Protein AF-A0A9W6HLF9-F1 (afdb_monomer)

Secondary structure (DSSP, 8-state):
------PPPP-------------EETTEEEE--SSS-SEEEEE-TTSSEEEE-SSEEEEE-TTS----EEGGGEEEEEE---EES-S-HHHHHHHHHHHHHHH------PPPP-EEEEEEETTS-EEEEEE--S-TT-EEHHHHHHHHHHHHHHHH-TGGGGGGGSHHHHHHHHHHHS---

Organism: NCBI:txid36806

Radius of gyration: 21.23 Å; Cα contacts (8 Å, |Δi|>4): 284; chains: 1; bounding box: 43×80×52 Å

Sequence (181 aa):
MSSAGTRPAPDVLKWIVPIEAVRRVGVLTALADEGDGAAVALGDVAAHHVRLRSDGLVPAFGAAPSGFVPWRQVRELDADIPATWVPAPAVMDVVGPLLEGVFGGSGSIAETPTFPVRIVADDGARLEWRATPHYLSGYRRRDAAVAARLLAHLVARADARILLSRPHEMLGRLAQILPKT

Mean predicted aligned error: 12.22 Å

Nearest PDB structures (foldseek):
  1reu-assembly1_A  TM=2.290E-01  e=8.869E+00  Homo sapiens
  6fc1-assembly2_C  TM=2.201E-01  e=9.389E+00  Saccharomyces cerevisiae S288C

pLDDT: mean 76.99, std 21.08, range [33.56, 97.38]

Solvent-accessible surface area (backbone atoms only — not comparable to full-atom values): 10617 Å² total; per-residue (Å²): 138,88,81,82,82,82,75,81,78,81,80,88,80,75,77,82,72,74,75,70,75,74,46,65,56,71,55,36,31,34,37,69,68,81,85,81,53,30,12,31,26,43,26,21,86,94,52,28,17,36,35,39,36,54,67,25,41,32,60,46,54,93,90,59,87,76,55,73,48,45,51,93,41,45,64,43,61,51,61,62,59,56,60,28,88,56,95,56,33,78,57,48,63,66,49,47,63,64,53,40,73,75,75,56,95,70,93,67,87,71,74,82,68,63,33,52,35,40,37,30,30,71,89,66,51,76,46,77,44,63,19,22,63,86,39,92,59,28,30,47,49,67,40,38,51,50,52,52,51,49,46,46,45,44,58,77,29,73,74,56,25,60,46,22,64,41,22,58,61,47,51,50,54,54,54,67,73,48,78,90,124

Structure (mmCIF, N/CA/C/O backbone):
data_AF-A0A9W6HLF9-F1
#
_entry.id   AF-A0A9W6HLF9-F1
#
loop_
_atom_site.group_PDB
_atom_site.id
_atom_site.type_symbol
_atom_site.label_atom_id
_atom_site.label_alt_id
_atom_site.label_comp_id
_atom_site.label_asym_id
_atom_site.label_entity_id
_atom_site.label_seq_id
_atom_site.pdbx_PDB_ins_code
_atom_site.Cartn_x
_atom_site.Cartn_y
_atom_site.Cartn_z
_atom_site.occupancy
_atom_site.B_iso_or_equiv
_atom_site.auth_seq_id
_atom_site.auth_comp_id
_atom_site.auth_asym_id
_atom_site.auth_atom_id
_atom_site.pdbx_PDB_model_num
ATOM 1 N N . MET A 1 1 ? 25.748 64.917 -15.464 1.00 43.91 1 MET A N 1
ATOM 2 C CA . MET A 1 1 ? 25.657 63.832 -16.465 1.00 43.91 1 MET A CA 1
ATOM 3 C C . MET A 1 1 ? 25.518 62.528 -15.699 1.00 43.91 1 MET A C 1
ATOM 5 O O . MET A 1 1 ? 26.429 62.167 -14.970 1.00 43.91 1 MET A O 1
ATOM 9 N N . SER A 1 2 ? 24.324 61.937 -15.749 1.00 40.34 2 SER A N 1
ATOM 10 C CA . SER A 1 2 ? 23.930 60.746 -14.989 1.00 40.34 2 SER A CA 1
ATOM 11 C C . SER A 1 2 ? 24.396 59.492 -15.730 1.00 40.34 2 SER A C 1
ATOM 13 O O . SER A 1 2 ? 24.080 59.346 -16.907 1.00 40.34 2 SER A O 1
ATOM 15 N N . SER A 1 3 ? 25.135 58.607 -15.063 1.00 43.94 3 SER A N 1
ATOM 16 C CA . SER A 1 3 ? 25.451 57.263 -15.559 1.00 43.94 3 SER A CA 1
ATOM 17 C C . SER A 1 3 ? 24.576 56.269 -14.801 1.00 43.94 3 SER A C 1
ATOM 19 O O . SER A 1 3 ? 24.675 56.143 -13.581 1.00 43.94 3 SER A O 1
ATOM 21 N N . ALA A 1 4 ? 23.648 55.651 -15.527 1.00 41.19 4 ALA A N 1
ATOM 22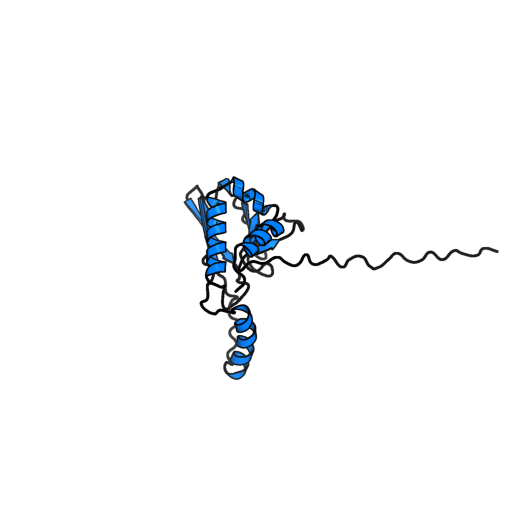 C CA . ALA A 1 4 ? 22.676 54.702 -15.013 1.00 41.19 4 ALA A CA 1
ATOM 23 C C . ALA A 1 4 ? 23.356 53.371 -14.658 1.00 41.19 4 ALA A C 1
ATOM 25 O O . ALA A 1 4 ? 24.029 52.763 -15.486 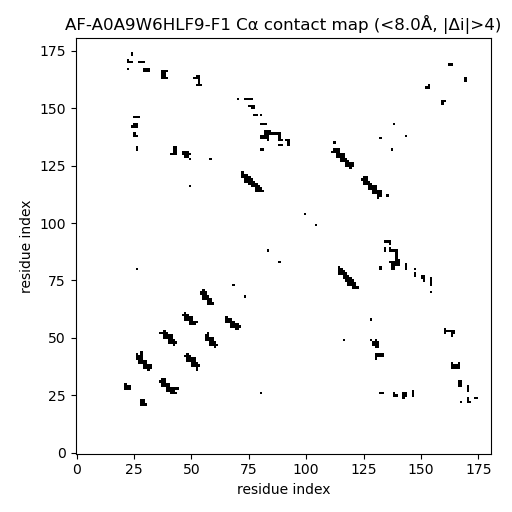1.00 41.19 4 ALA A O 1
ATOM 26 N N . GLY A 1 5 ? 23.149 52.913 -13.423 1.00 38.12 5 GLY A N 1
ATOM 27 C CA . GLY A 1 5 ? 23.530 51.576 -12.988 1.00 38.12 5 GLY A CA 1
ATOM 28 C C . GLY A 1 5 ? 22.601 50.525 -13.592 1.00 38.12 5 GLY A C 1
ATOM 29 O O . GLY A 1 5 ? 21.411 50.484 -13.280 1.00 38.12 5 GLY A O 1
ATOM 30 N N . THR A 1 6 ? 23.151 49.656 -14.433 1.00 43.94 6 THR A N 1
ATOM 31 C CA . THR A 1 6 ? 22.480 48.442 -14.903 1.00 43.94 6 THR A CA 1
ATOM 32 C C . THR A 1 6 ? 22.436 47.433 -13.754 1.00 43.94 6 THR A C 1
ATOM 34 O O . THR A 1 6 ? 23.469 46.901 -13.352 1.00 43.94 6 THR A O 1
ATOM 37 N N . ARG A 1 7 ? 21.245 47.166 -13.202 1.00 46.09 7 ARG A N 1
ATOM 38 C CA . ARG A 1 7 ? 21.030 46.000 -12.329 1.00 46.09 7 ARG A CA 1
ATOM 39 C C . ARG A 1 7 ? 21.128 44.730 -13.184 1.00 46.09 7 ARG A C 1
ATOM 41 O O . ARG A 1 7 ? 20.441 44.675 -14.205 1.00 46.09 7 ARG A O 1
ATOM 48 N N . PRO A 1 8 ? 21.907 43.709 -12.797 1.00 43.38 8 PRO A N 1
ATOM 49 C CA . PRO A 1 8 ? 21.777 42.400 -13.419 1.00 43.38 8 PRO A CA 1
ATOM 50 C C . PRO A 1 8 ? 20.405 41.796 -13.081 1.00 43.38 8 PRO A C 1
ATOM 52 O O . PRO A 1 8 ? 19.880 41.974 -11.979 1.00 43.38 8 PRO A O 1
ATOM 55 N N . ALA A 1 9 ? 19.811 41.140 -14.077 1.00 45.38 9 ALA A N 1
ATOM 56 C CA . ALA A 1 9 ? 18.519 40.470 -14.004 1.00 45.38 9 ALA A CA 1
ATOM 57 C C . ALA A 1 9 ? 18.511 39.361 -12.928 1.00 45.38 9 ALA A C 1
ATOM 59 O O . ALA A 1 9 ? 19.551 38.746 -12.692 1.00 45.38 9 ALA A O 1
ATOM 60 N N . PRO A 1 10 ? 17.365 39.089 -12.276 1.00 42.97 10 PRO A N 1
ATOM 61 C CA . PRO A 1 10 ? 17.263 38.015 -11.295 1.00 42.97 10 PRO A CA 1
ATOM 62 C C . PRO A 1 10 ? 17.459 36.640 -11.949 1.00 42.97 10 PRO A C 1
ATOM 64 O O . PRO A 1 10 ? 16.870 36.350 -12.989 1.00 42.97 10 PRO A O 1
ATOM 67 N N . ASP A 1 11 ? 18.281 35.814 -11.298 1.00 44.34 11 ASP A N 1
ATOM 68 C CA . ASP A 1 11 ? 18.567 34.410 -11.606 1.00 44.34 11 ASP A CA 1
ATOM 69 C C . ASP A 1 11 ? 17.316 33.617 -12.020 1.00 44.34 11 ASP A C 1
ATOM 71 O O . ASP A 1 11 ? 16.442 33.315 -11.204 1.00 44.34 11 ASP A O 1
ATOM 75 N N . VAL A 1 12 ? 17.280 33.195 -13.286 1.00 43.72 12 VAL A N 1
ATOM 76 C CA . VAL A 1 12 ? 16.282 32.270 -13.860 1.00 43.72 12 VAL A CA 1
ATOM 77 C C . VAL A 1 12 ? 16.734 30.805 -13.676 1.00 43.72 12 VAL A C 1
ATOM 79 O O . VAL A 1 12 ? 16.448 29.933 -14.486 1.00 43.72 12 VAL A O 1
ATOM 82 N N . LEU A 1 13 ? 17.467 30.506 -12.597 1.00 39.12 13 LEU A N 1
ATOM 83 C CA . LEU A 1 13 ? 17.971 29.160 -12.263 1.00 39.12 13 LEU A CA 1
ATOM 84 C C . LEU A 1 13 ? 17.420 28.637 -10.924 1.00 39.12 13 LEU A C 1
ATOM 86 O O . LEU A 1 13 ? 18.086 27.954 -10.153 1.00 39.12 13 LEU A O 1
ATOM 90 N N . LYS A 1 14 ? 16.146 28.933 -10.670 1.00 40.69 14 LYS A N 1
ATOM 91 C CA . LYS A 1 14 ? 15.248 28.209 -9.759 1.00 40.69 14 LYS A CA 1
ATOM 92 C C . LYS A 1 14 ? 14.202 27.606 -10.706 1.00 40.69 14 LYS A C 1
ATOM 94 O O . LYS A 1 14 ? 13.521 28.366 -11.376 1.00 40.69 14 LYS A O 1
ATOM 99 N N . TRP A 1 15 ? 14.046 26.309 -10.932 1.00 38.41 15 TRP A N 1
ATOM 100 C CA . TRP A 1 15 ? 14.028 25.188 -10.012 1.00 38.41 15 TRP A CA 1
ATOM 101 C C . TRP A 1 15 ? 14.341 23.919 -10.813 1.00 38.41 15 TRP A C 1
ATOM 103 O O . TRP A 1 15 ? 13.501 23.444 -11.571 1.00 38.41 15 TRP A O 1
ATOM 113 N N . ILE A 1 16 ? 15.519 23.332 -10.630 1.00 38.22 16 ILE A N 1
ATOM 114 C CA . ILE A 1 16 ? 15.599 21.876 -10.724 1.00 38.22 16 ILE A CA 1
ATOM 115 C C . ILE A 1 16 ? 15.303 21.435 -9.303 1.00 38.22 16 ILE A C 1
ATOM 117 O O . ILE A 1 16 ? 16.187 21.458 -8.448 1.00 38.22 16 ILE A O 1
ATOM 121 N N . VAL A 1 17 ? 14.029 21.151 -9.019 1.00 36.88 17 VAL A N 1
ATOM 122 C CA . VAL A 1 17 ? 13.699 20.348 -7.842 1.00 36.88 17 VAL A CA 1
ATOM 123 C C . VAL A 1 17 ? 14.531 19.080 -8.018 1.00 36.88 17 VAL A C 1
ATOM 125 O O . VAL A 1 17 ? 14.382 18.426 -9.056 1.00 36.88 17 VAL A O 1
ATOM 128 N N . PRO A 1 18 ? 15.484 18.765 -7.122 1.00 33.56 18 PRO A N 1
ATOM 129 C CA . PRO A 1 18 ? 16.132 17.474 -7.198 1.00 33.56 18 PRO A CA 1
ATOM 130 C C . PRO A 1 18 ? 14.996 16.467 -7.090 1.00 33.56 18 PRO A C 1
ATOM 132 O O . PRO A 1 18 ? 14.277 16.466 -6.095 1.00 33.56 18 PRO A O 1
ATOM 135 N N . ILE A 1 19 ? 14.788 15.678 -8.144 1.00 41.50 19 ILE A N 1
ATOM 136 C CA . ILE A 1 19 ? 13.960 14.483 -8.069 1.00 41.50 19 ILE A CA 1
ATOM 137 C C . ILE A 1 19 ? 14.601 13.690 -6.933 1.00 41.50 19 ILE A C 1
ATOM 139 O O . ILE A 1 19 ? 15.663 13.094 -7.133 1.00 41.50 19 ILE A O 1
ATOM 143 N N . GLU A 1 20 ? 14.047 13.773 -5.718 1.00 44.44 20 GLU A N 1
ATOM 144 C CA . GLU A 1 20 ? 14.394 12.846 -4.652 1.00 44.44 20 GLU A CA 1
ATOM 145 C C . GLU A 1 20 ? 14.256 11.480 -5.301 1.00 44.44 20 GLU A C 1
ATOM 147 O O . GLU A 1 20 ? 13.185 11.137 -5.801 1.00 44.44 20 GLU A O 1
ATOM 152 N N . ALA A 1 21 ? 15.381 10.778 -5.450 1.00 50.06 21 ALA A N 1
ATOM 153 C CA . ALA A 1 21 ? 15.429 9.550 -6.217 1.00 50.06 21 ALA A CA 1
ATOM 154 C C . ALA A 1 21 ? 14.339 8.627 -5.677 1.00 50.06 21 ALA A C 1
ATOM 156 O O . ALA A 1 21 ? 14.461 8.142 -4.550 1.00 50.06 21 ALA A O 1
ATOM 157 N N . VAL A 1 22 ? 13.271 8.454 -6.464 1.00 63.91 22 VAL A N 1
ATOM 158 C CA . VAL A 1 22 ? 12.049 7.762 -6.061 1.00 63.91 22 VAL A CA 1
ATOM 159 C C . VAL A 1 22 ? 12.449 6.420 -5.472 1.00 63.91 22 VAL A C 1
ATOM 161 O O . VAL A 1 22 ? 12.896 5.511 -6.180 1.00 63.91 22 VAL A O 1
ATOM 164 N N . ARG A 1 23 ? 12.375 6.304 -4.143 1.00 82.81 23 ARG A N 1
ATOM 165 C CA . ARG A 1 23 ? 12.869 5.108 -3.470 1.00 82.81 23 ARG A CA 1
ATOM 166 C C . ARG A 1 23 ? 11.808 4.031 -3.586 1.00 82.81 23 ARG A C 1
ATOM 168 O O . ARG A 1 23 ? 10.756 4.114 -2.958 1.00 82.81 23 ARG A O 1
ATOM 175 N N . ARG A 1 24 ? 12.111 3.010 -4.382 1.00 88.38 24 ARG A N 1
ATOM 176 C CA . ARG A 1 24 ? 11.216 1.888 -4.672 1.00 88.38 24 ARG A CA 1
ATOM 177 C C . ARG A 1 24 ? 11.779 0.575 -4.135 1.00 88.38 24 ARG A C 1
ATOM 179 O O . ARG A 1 24 ? 12.971 0.302 -4.264 1.00 88.38 24 ARG A O 1
ATOM 186 N N . VAL A 1 25 ? 10.903 -0.256 -3.575 1.00 89.56 25 VAL A N 1
ATOM 187 C CA . VAL A 1 25 ? 11.180 -1.642 -3.174 1.00 89.56 25 VAL A CA 1
ATOM 188 C C . VAL A 1 25 ? 10.033 -2.520 -3.669 1.00 89.56 25 VAL A C 1
ATOM 190 O O . VAL A 1 25 ? 8.952 -2.538 -3.085 1.00 89.56 25 VAL A O 1
ATOM 193 N N . GLY A 1 26 ? 10.251 -3.237 -4.773 1.00 88.81 26 GLY A N 1
ATOM 194 C CA . GLY A 1 26 ? 9.208 -4.041 -5.413 1.00 88.81 26 GLY A CA 1
ATOM 195 C C . GLY A 1 26 ? 8.000 -3.201 -5.842 1.00 88.81 26 GLY A C 1
ATOM 196 O O . GLY A 1 26 ? 8.116 -2.299 -6.675 1.00 88.81 26 GLY A O 1
ATOM 197 N N . VAL A 1 27 ? 6.840 -3.518 -5.266 1.00 92.88 27 VAL A N 1
ATOM 198 C CA . VAL A 1 27 ? 5.557 -2.826 -5.485 1.00 92.88 27 VAL A CA 1
ATOM 199 C C . VAL A 1 27 ? 5.414 -1.541 -4.661 1.00 92.88 27 VAL A C 1
ATOM 201 O O . VAL A 1 27 ? 4.485 -0.773 -4.884 1.00 92.88 27 VAL A O 1
ATOM 204 N N . LEU A 1 28 ? 6.326 -1.301 -3.714 1.00 95.12 28 LEU A N 1
ATOM 205 C CA . LEU A 1 28 ? 6.266 -0.169 -2.797 1.00 95.12 28 LEU A CA 1
ATOM 206 C C . LEU A 1 28 ? 7.097 0.998 -3.319 1.00 95.12 28 LEU A C 1
ATOM 208 O O . LEU A 1 28 ? 8.269 0.817 -3.658 1.00 95.12 28 LEU A O 1
ATOM 212 N N . THR A 1 29 ? 6.525 2.196 -3.299 1.00 94.62 29 THR A N 1
ATOM 213 C CA . THR A 1 29 ? 7.210 3.436 -3.679 1.00 94.62 29 THR A CA 1
ATOM 214 C C . THR A 1 29 ? 7.067 4.471 -2.564 1.00 94.62 29 THR A C 1
ATOM 216 O O . THR A 1 29 ? 5.973 4.675 -2.044 1.00 94.62 29 THR A O 1
ATOM 219 N N . ALA A 1 30 ? 8.161 5.120 -2.163 1.00 94.44 30 ALA A N 1
ATOM 220 C CA . ALA A 1 30 ? 8.105 6.237 -1.224 1.00 94.44 30 ALA A CA 1
ATOM 221 C C . ALA A 1 30 ? 7.514 7.472 -1.913 1.00 94.44 30 ALA A C 1
ATOM 223 O O . ALA A 1 30 ? 7.941 7.826 -3.009 1.00 94.44 30 ALA A O 1
ATOM 224 N N . LEU A 1 31 ? 6.560 8.125 -1.251 1.00 91.31 31 LEU A N 1
ATOM 225 C CA . LEU A 1 31 ? 5.986 9.400 -1.665 1.00 91.31 31 LEU A CA 1
ATOM 226 C C . LEU A 1 31 ? 6.368 10.474 -0.647 1.00 91.31 31 LEU A C 1
ATOM 228 O O . LEU A 1 31 ? 6.061 10.341 0.542 1.00 91.31 31 LEU A O 1
ATOM 232 N N . ALA A 1 32 ? 7.049 11.518 -1.117 1.00 82.31 32 ALA A N 1
ATOM 233 C CA . ALA A 1 32 ? 7.368 12.690 -0.314 1.00 82.31 32 ALA A CA 1
ATOM 234 C C . ALA A 1 32 ? 6.105 13.504 0.018 1.00 82.31 32 ALA A C 1
ATOM 236 O O . ALA A 1 32 ? 5.033 13.303 -0.560 1.00 82.31 32 ALA A O 1
ATOM 237 N N . ASP A 1 33 ? 6.240 14.418 0.977 1.00 73.31 33 ASP A N 1
ATOM 238 C CA . ASP A 1 33 ? 5.176 15.328 1.398 1.00 73.31 33 ASP A CA 1
ATOM 239 C C . ASP A 1 33 ? 4.982 16.466 0.379 1.00 73.31 33 ASP A C 1
ATOM 241 O O . ASP A 1 33 ? 5.340 17.617 0.612 1.00 73.31 33 ASP A O 1
ATOM 245 N N . GLU A 1 34 ? 4.458 16.123 -0.798 1.00 64.69 34 GLU A N 1
ATOM 246 C CA . GLU A 1 34 ? 4.130 17.065 -1.874 1.00 64.69 34 GLU A CA 1
ATOM 247 C C . GLU A 1 34 ? 2.618 17.365 -1.891 1.00 64.69 34 GLU A C 1
ATOM 249 O O . GLU A 1 34 ? 1.935 17.180 -2.894 1.00 64.69 34 GLU A O 1
ATOM 254 N N . GLY A 1 35 ? 2.069 17.787 -0.744 1.00 67.38 35 GLY A N 1
ATOM 255 C CA . GLY A 1 35 ? 0.703 18.329 -0.622 1.00 67.38 35 GLY A CA 1
ATOM 256 C C . GLY A 1 35 ? -0.344 17.389 -0.013 1.00 67.38 35 GLY A C 1
ATOM 257 O O . GLY A 1 35 ? -1.232 17.862 0.691 1.00 67.38 35 GLY A O 1
ATOM 258 N N . ASP A 1 36 ? -0.197 16.072 -0.188 1.00 71.81 36 ASP A N 1
ATOM 259 C CA . ASP A 1 36 ? -1.125 15.049 0.341 1.00 71.81 36 ASP A CA 1
ATOM 260 C C . ASP A 1 36 ? -0.563 14.249 1.533 1.00 71.81 36 ASP A C 1
ATOM 262 O O . ASP A 1 36 ? -1.123 13.214 1.930 1.00 71.81 36 ASP A O 1
ATOM 266 N N . GLY A 1 37 ? 0.549 14.709 2.111 1.00 83.50 37 GLY A N 1
ATOM 267 C CA . GLY A 1 37 ? 1.255 14.024 3.186 1.00 83.50 37 GLY A CA 1
ATOM 268 C C . GLY A 1 37 ? 2.187 12.919 2.687 1.00 83.50 37 GLY A C 1
ATOM 269 O O . GLY A 1 37 ? 1.926 12.243 1.682 1.00 83.50 37 GLY A O 1
ATOM 270 N N . ALA A 1 38 ? 3.261 12.697 3.448 1.00 92.00 38 ALA A N 1
ATOM 271 C CA . ALA A 1 38 ? 4.174 11.579 3.247 1.00 92.00 38 ALA A CA 1
ATOM 272 C C . ALA A 1 38 ? 3.431 10.233 3.312 1.00 92.00 38 ALA A C 1
ATOM 274 O O . ALA A 1 38 ? 2.592 10.001 4.189 1.00 92.00 38 ALA A O 1
ATOM 275 N N . ALA A 1 39 ? 3.743 9.339 2.374 1.00 93.94 39 ALA A N 1
ATOM 276 C CA . ALA A 1 39 ? 3.086 8.042 2.271 1.00 93.94 39 ALA A CA 1
ATOM 277 C C . ALA A 1 39 ? 3.983 6.995 1.607 1.00 93.94 39 ALA A C 1
ATOM 279 O O . ALA A 1 39 ? 5.005 7.296 0.990 1.00 93.94 39 ALA A O 1
ATOM 280 N N . VAL A 1 40 ? 3.556 5.740 1.688 1.00 95.69 40 VAL A N 1
ATOM 281 C CA . VAL A 1 40 ? 4.088 4.659 0.855 1.00 95.69 40 VAL A CA 1
ATOM 282 C C . VAL A 1 40 ? 3.003 4.259 -0.127 1.00 95.69 40 VAL A C 1
ATOM 284 O O . VAL A 1 40 ? 1.919 3.864 0.286 1.00 95.69 40 VAL A O 1
ATOM 287 N N . ALA A 1 41 ? 3.275 4.364 -1.419 1.00 94.81 41 ALA A N 1
ATOM 288 C CA . ALA A 1 41 ? 2.385 3.863 -2.451 1.00 94.81 41 ALA A CA 1
ATOM 289 C C . ALA A 1 41 ? 2.546 2.351 -2.613 1.00 94.81 41 ALA A C 1
ATOM 291 O O . ALA A 1 41 ? 3.666 1.850 -2.718 1.00 94.81 41 ALA A O 1
ATOM 292 N N . LEU A 1 42 ? 1.420 1.647 -2.672 1.00 95.19 42 LEU A N 1
ATOM 293 C CA . LEU A 1 42 ? 1.299 0.274 -3.139 1.00 95.19 42 LEU A CA 1
ATOM 294 C C . LEU A 1 42 ? 0.751 0.302 -4.572 1.00 95.19 42 LEU A C 1
ATOM 296 O O . LEU A 1 42 ? -0.425 0.612 -4.774 1.00 95.19 42 LEU A O 1
ATOM 300 N N . GLY A 1 43 ? 1.605 -0.020 -5.544 1.00 92.06 43 GLY A N 1
ATOM 301 C CA . GLY A 1 43 ? 1.307 0.084 -6.975 1.00 92.06 43 GLY A CA 1
ATOM 302 C C . GLY A 1 43 ? 2.017 1.258 -7.648 1.00 92.06 43 GLY A C 1
ATOM 303 O O . GLY A 1 43 ? 2.857 1.925 -7.040 1.00 92.06 43 GLY A O 1
ATOM 304 N N . ASP A 1 44 ? 1.685 1.483 -8.917 1.00 89.31 44 ASP A N 1
ATOM 305 C CA . ASP A 1 44 ? 2.291 2.513 -9.752 1.00 89.31 44 ASP A CA 1
ATOM 306 C C . ASP A 1 44 ? 1.753 3.910 -9.434 1.00 89.31 44 ASP A C 1
ATOM 308 O O . ASP A 1 44 ? 0.569 4.209 -9.595 1.00 89.31 44 ASP A O 1
ATOM 312 N N . VAL A 1 45 ? 2.665 4.782 -9.009 1.00 88.88 45 VAL A N 1
ATOM 313 C CA . VAL A 1 45 ? 2.394 6.177 -8.644 1.00 88.88 45 VAL A CA 1
ATOM 314 C C . VAL A 1 45 ? 1.964 7.030 -9.836 1.00 88.88 45 VAL A C 1
ATOM 316 O O . VAL A 1 45 ? 1.306 8.046 -9.637 1.00 88.88 45 VAL A O 1
ATOM 319 N N . ALA A 1 46 ? 2.309 6.616 -11.060 1.00 84.75 46 ALA A N 1
ATOM 320 C CA . ALA A 1 46 ? 1.868 7.268 -12.293 1.00 84.75 46 ALA A CA 1
ATOM 321 C C . ALA A 1 46 ? 0.462 6.820 -12.742 1.00 84.75 46 ALA A C 1
ATOM 323 O O . ALA A 1 46 ? -0.093 7.392 -13.679 1.00 84.75 46 ALA A O 1
ATOM 324 N N . ALA A 1 47 ? -0.109 5.805 -12.087 1.00 87.56 47 ALA A N 1
ATOM 325 C CA . ALA A 1 47 ? -1.410 5.228 -12.396 1.00 87.56 47 ALA A CA 1
ATOM 326 C C . ALA A 1 47 ? -2.194 4.965 -11.093 1.00 87.56 47 ALA A C 1
ATOM 328 O O . ALA A 1 47 ? -2.163 5.765 -10.155 1.00 87.56 47 ALA A O 1
ATOM 329 N N . HIS A 1 48 ? -2.928 3.852 -11.028 1.00 89.44 48 HIS A N 1
ATOM 330 C CA . HIS A 1 48 ? -3.696 3.487 -9.844 1.00 89.44 48 HIS A CA 1
ATOM 331 C C . HIS A 1 48 ? -2.797 2.939 -8.734 1.00 89.44 48 HIS A C 1
ATOM 333 O O . HIS A 1 48 ? -2.121 1.927 -8.923 1.00 89.44 48 HIS A O 1
ATOM 339 N N . HIS A 1 49 ? -2.851 3.541 -7.548 1.00 92.56 49 HIS A N 1
ATOM 340 C CA . HIS A 1 49 ? -2.138 3.045 -6.374 1.00 92.56 49 HIS A CA 1
ATOM 341 C C . HIS A 1 49 ? -2.914 3.308 -5.084 1.00 92.56 49 HIS A C 1
ATOM 343 O O . HIS A 1 49 ? -3.846 4.109 -5.036 1.00 92.56 49 HIS A O 1
ATOM 349 N N . VAL A 1 50 ? -2.506 2.631 -4.013 1.00 93.94 50 VAL A N 1
ATOM 350 C CA . VAL A 1 50 ? -3.018 2.879 -2.662 1.00 93.94 50 VAL A CA 1
ATOM 351 C C . VAL A 1 50 ? -1.934 3.560 -1.840 1.00 93.94 50 VAL A C 1
ATOM 353 O O . VAL A 1 50 ? -0.836 3.028 -1.696 1.00 93.94 50 VAL A O 1
ATOM 356 N N . ARG A 1 51 ? -2.230 4.735 -1.286 1.00 94.25 51 ARG A N 1
ATOM 357 C CA . ARG A 1 51 ? -1.349 5.457 -0.367 1.00 94.25 51 ARG A CA 1
ATOM 358 C C . ARG A 1 51 ? -1.552 4.926 1.049 1.00 94.25 51 ARG A C 1
ATOM 360 O O . ARG A 1 51 ? -2.633 5.047 1.624 1.00 94.25 51 ARG A O 1
ATOM 367 N N . LEU A 1 52 ? -0.488 4.373 1.616 1.00 96.06 52 LEU A N 1
ATOM 368 C CA . LEU A 1 52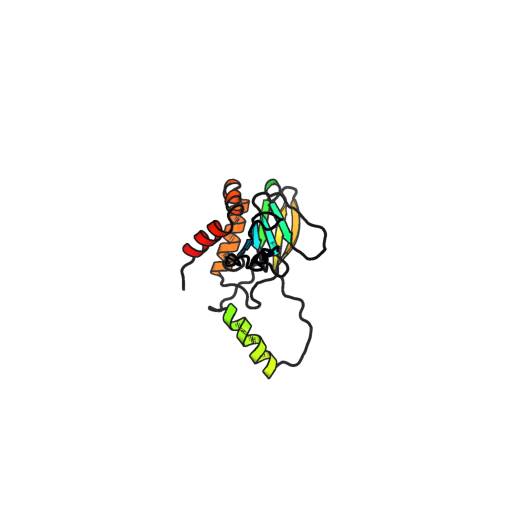 ? -0.383 3.994 3.019 1.00 96.06 52 LEU A CA 1
ATOM 369 C C . LEU A 1 52 ? 0.173 5.200 3.786 1.00 96.06 52 LEU A C 1
ATOM 371 O O . LEU A 1 52 ? 1.378 5.467 3.741 1.00 96.06 52 LEU A O 1
ATOM 375 N N . ARG A 1 53 ? -0.701 5.949 4.458 1.00 95.12 53 ARG A N 1
ATOM 376 C CA . ARG A 1 53 ? -0.335 7.080 5.324 1.00 95.12 53 ARG A CA 1
ATOM 377 C C . ARG A 1 53 ? -0.297 6.637 6.780 1.00 95.12 53 ARG A C 1
ATOM 379 O O . ARG A 1 53 ? -0.806 5.576 7.120 1.00 95.12 53 ARG A O 1
ATOM 386 N N . SER A 1 54 ? 0.276 7.436 7.672 1.00 95.62 54 SER A N 1
ATOM 387 C CA . SER A 1 54 ? 0.293 7.115 9.108 1.00 95.62 54 SER A CA 1
ATOM 388 C C . SER A 1 54 ? -1.104 7.102 9.748 1.00 95.62 54 SER A C 1
ATOM 390 O O . SER A 1 54 ? -1.318 6.393 10.731 1.00 95.62 54 SER A O 1
ATOM 392 N N . ASP A 1 55 ? -2.059 7.846 9.188 1.00 95.00 55 ASP A N 1
ATOM 393 C CA . ASP A 1 55 ? -3.435 7.989 9.677 1.00 95.00 55 ASP A CA 1
ATOM 394 C C . ASP A 1 55 ? -4.442 7.038 9.009 1.00 95.00 55 ASP A C 1
ATOM 396 O O . ASP A 1 55 ? -5.463 6.697 9.615 1.00 95.00 55 ASP A O 1
ATOM 400 N N . GLY A 1 56 ? -4.148 6.534 7.811 1.00 95.38 56 GLY A N 1
ATOM 401 C CA . GLY A 1 56 ? -5.004 5.562 7.140 1.00 95.38 56 GLY A CA 1
ATOM 402 C C . GLY A 1 56 ? -4.587 5.223 5.716 1.00 95.38 56 GLY A C 1
ATOM 403 O O . GLY A 1 56 ? -3.446 5.418 5.296 1.00 95.38 56 GLY A O 1
ATOM 404 N N . LEU A 1 57 ? -5.556 4.692 4.983 1.00 95.12 57 LEU A N 1
ATOM 405 C CA . LEU A 1 57 ? -5.436 4.243 3.606 1.00 95.12 57 LEU A CA 1
ATOM 406 C C . LEU A 1 57 ? -6.210 5.190 2.691 1.00 95.12 57 LEU A C 1
ATOM 408 O O . LEU A 1 57 ? -7.370 5.501 2.971 1.00 95.12 57 LEU A O 1
ATOM 412 N N . VAL A 1 58 ? -5.588 5.611 1.591 1.00 92.62 58 VAL A N 1
ATOM 413 C CA . VAL A 1 58 ? -6.221 6.461 0.572 1.00 92.62 58 VAL A CA 1
ATOM 414 C C . VAL A 1 58 ? -6.006 5.829 -0.807 1.00 92.62 58 VAL A C 1
ATOM 416 O O . VAL A 1 58 ? -4.858 5.571 -1.172 1.00 92.62 58 VAL A O 1
ATOM 419 N N . PRO A 1 59 ? -7.057 5.583 -1.600 1.00 91.75 59 PRO A N 1
ATOM 420 C CA . PRO A 1 59 ? -6.914 5.248 -2.998 1.00 91.75 59 PRO A CA 1
ATOM 421 C C . PRO A 1 59 ? -6.539 6.498 -3.797 1.00 91.75 59 PRO A C 1
ATOM 423 O O . PRO A 1 59 ? -7.164 7.548 -3.659 1.00 91.75 59 PRO A O 1
ATOM 426 N N . ALA A 1 60 ? -5.549 6.376 -4.670 1.00 86.88 60 ALA A N 1
ATOM 427 C CA . ALA A 1 60 ? -5.203 7.398 -5.643 1.00 86.88 60 ALA A CA 1
ATOM 428 C C . ALA A 1 60 ? -5.618 6.898 -7.034 1.00 86.88 60 ALA A C 1
ATOM 430 O O . ALA A 1 60 ? -4.836 6.267 -7.747 1.00 86.88 60 ALA A O 1
ATOM 431 N N . PHE A 1 61 ? -6.888 7.143 -7.380 1.00 74.69 61 PHE A N 1
ATOM 432 C CA . PHE A 1 61 ? -7.488 6.817 -8.677 1.00 74.69 61 PHE A CA 1
ATOM 433 C C . PHE A 1 61 ? -8.025 8.095 -9.316 1.00 74.69 61 PHE A C 1
ATOM 435 O O . PHE A 1 61 ? -8.693 8.883 -8.647 1.00 74.69 61 PHE A O 1
ATOM 442 N N . GLY A 1 62 ? -7.734 8.321 -10.598 1.00 56.59 62 GLY A N 1
ATOM 443 C CA . GLY A 1 62 ? -8.198 9.509 -11.311 1.00 56.59 62 GLY A CA 1
ATOM 444 C C . GLY A 1 62 ? -9.724 9.666 -11.227 1.00 56.59 62 GLY A C 1
ATOM 445 O O . GLY A 1 62 ? -10.464 8.850 -11.763 1.00 56.59 62 GLY A O 1
ATOM 446 N N . ALA A 1 63 ? -10.165 10.738 -10.565 1.00 47.84 63 ALA A N 1
ATOM 447 C CA . ALA A 1 63 ? -11.509 11.334 -10.580 1.00 47.84 63 ALA A CA 1
ATOM 448 C C . ALA A 1 63 ? -12.707 10.621 -9.895 1.00 47.84 63 ALA A C 1
ATOM 450 O O . ALA A 1 63 ? -13.791 11.203 -9.889 1.00 47.84 63 ALA A O 1
ATOM 451 N N . ALA A 1 64 ? -12.571 9.451 -9.259 1.00 42.41 64 ALA A N 1
ATOM 452 C CA . ALA A 1 64 ? -13.659 8.851 -8.457 1.00 42.41 64 ALA A CA 1
ATOM 453 C C . ALA A 1 64 ? -13.548 9.241 -6.963 1.00 42.41 64 ALA A C 1
ATOM 455 O O . ALA A 1 64 ? -12.428 9.406 -6.478 1.00 42.41 64 ALA A O 1
ATOM 456 N N . PRO A 1 65 ? -14.665 9.411 -6.217 1.00 48.66 65 PRO A N 1
ATOM 457 C CA . PRO A 1 65 ? -14.648 10.042 -4.900 1.0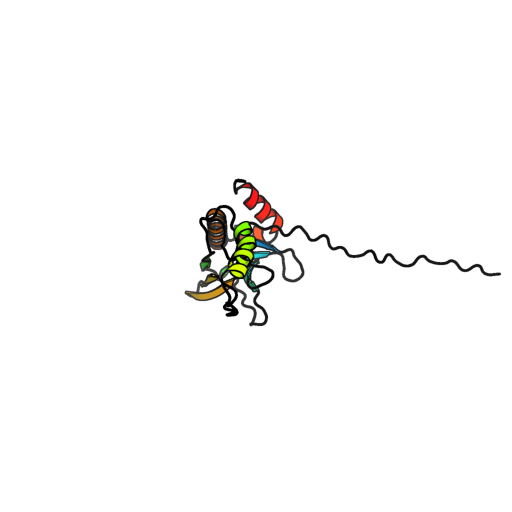0 48.66 65 PRO A CA 1
ATOM 458 C C . PRO A 1 65 ? -13.713 9.308 -3.936 1.00 48.66 65 PRO A C 1
ATOM 460 O O . PRO A 1 65 ? -13.839 8.111 -3.682 1.00 48.66 65 PRO A O 1
ATOM 463 N N . SER A 1 66 ? -12.767 10.093 -3.430 1.00 62.94 66 SER A N 1
ATOM 464 C CA . SER A 1 66 ? -11.725 9.778 -2.462 1.00 62.94 66 SER A CA 1
ATOM 465 C C . SER A 1 66 ? -12.254 8.947 -1.293 1.00 62.94 66 SER A C 1
ATOM 467 O O . SER A 1 66 ? -12.924 9.465 -0.396 1.00 62.94 66 SER A O 1
ATOM 469 N N . GLY A 1 67 ? -11.929 7.656 -1.290 1.00 79.25 67 GLY A N 1
ATOM 470 C CA . GLY A 1 67 ? -12.054 6.822 -0.102 1.00 79.25 67 GLY A CA 1
ATOM 471 C C . GLY A 1 67 ? -10.980 7.211 0.911 1.00 79.25 67 GLY A C 1
ATOM 472 O O . GLY A 1 67 ? -9.833 7.442 0.558 1.00 79.25 67 GLY A O 1
ATOM 473 N N . PHE A 1 68 ? -11.318 7.286 2.187 1.00 90.56 68 PHE A N 1
ATOM 474 C CA . PHE A 1 68 ? -10.312 7.273 3.241 1.00 90.56 68 PHE A CA 1
ATOM 475 C C . PHE A 1 68 ? -10.745 6.237 4.253 1.00 90.56 68 PHE A C 1
ATOM 477 O O . PHE A 1 68 ? -11.867 6.295 4.753 1.00 90.56 68 PHE A O 1
ATOM 484 N N . VAL A 1 69 ? -9.857 5.291 4.541 1.00 93.50 69 VAL A N 1
ATOM 485 C CA . VAL A 1 69 ? -10.087 4.298 5.585 1.00 93.50 69 VAL A CA 1
ATOM 486 C C . VAL A 1 69 ? -9.063 4.544 6.690 1.00 93.50 69 VAL A C 1
ATOM 488 O O . VAL A 1 69 ? -7.892 4.195 6.520 1.00 93.50 69 VAL A O 1
ATOM 491 N N . PRO A 1 70 ? -9.463 5.163 7.815 1.00 95.56 70 PRO A N 1
ATOM 492 C CA . PRO A 1 70 ? -8.611 5.294 8.986 1.00 95.56 70 PRO A CA 1
ATOM 493 C C . PRO A 1 70 ? -8.092 3.926 9.421 1.00 95.56 70 PRO A C 1
ATOM 495 O O . PRO A 1 70 ? -8.867 2.977 9.516 1.00 95.56 70 PRO A O 1
ATOM 498 N N . TRP A 1 71 ? -6.821 3.826 9.808 1.00 97.31 71 TRP A N 1
ATOM 499 C CA . TRP A 1 71 ? -6.268 2.541 10.259 1.00 97.31 71 TRP A CA 1
ATOM 500 C C . TRP A 1 71 ? -7.019 1.915 11.437 1.00 97.31 71 TRP A C 1
ATOM 502 O O . TRP A 1 71 ? -7.025 0.701 11.589 1.00 97.31 71 TRP A O 1
ATOM 512 N N . ARG A 1 72 ? -7.646 2.745 12.278 1.00 96.06 72 ARG A N 1
ATOM 513 C CA . ARG A 1 72 ? -8.479 2.308 13.411 1.00 96.06 72 ARG A CA 1
ATOM 514 C C . ARG A 1 72 ? -9.776 1.601 13.008 1.00 96.06 72 ARG A C 1
ATOM 516 O O . ARG A 1 72 ? -10.511 1.224 13.901 1.00 96.06 72 ARG A O 1
ATOM 523 N N . GLN A 1 73 ? -10.103 1.591 11.719 1.00 96.38 73 GLN A N 1
ATOM 524 C CA . GLN A 1 73 ? -11.240 0.875 11.152 1.00 96.38 73 GLN A CA 1
ATOM 525 C C . GLN A 1 73 ? -10.774 -0.320 10.323 1.00 96.38 73 GLN A C 1
ATOM 527 O O . GLN A 1 73 ? -11.621 -1.054 9.842 1.00 96.38 73 GLN A O 1
ATOM 532 N N . VAL A 1 74 ? -9.467 -0.494 10.088 1.00 97.19 74 VAL A N 1
ATOM 533 C CA . VAL A 1 74 ? -8.928 -1.564 9.241 1.00 97.19 74 VAL A CA 1
ATOM 534 C C . VAL A 1 74 ? -8.676 -2.792 10.103 1.00 97.19 74 VAL A C 1
ATOM 536 O O . VAL A 1 74 ? -7.722 -2.821 10.883 1.00 97.19 74 VAL A O 1
ATOM 539 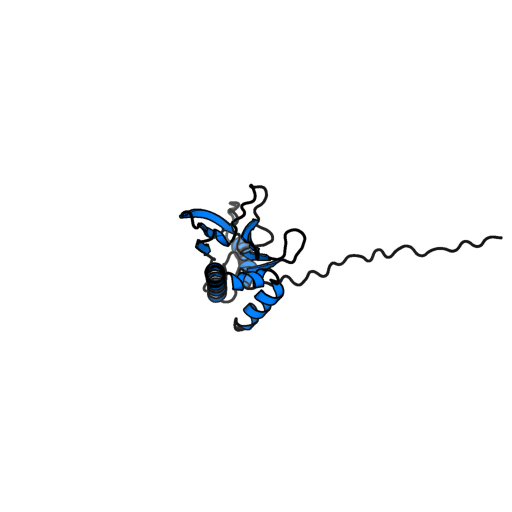N N . ARG A 1 75 ? -9.489 -3.825 9.896 1.00 97.00 75 ARG A N 1
ATOM 540 C CA . ARG A 1 75 ? -9.329 -5.130 10.534 1.00 97.00 75 ARG A CA 1
ATOM 541 C C . ARG A 1 75 ? -8.359 -6.019 9.771 1.00 97.00 75 ARG A C 1
ATOM 543 O O . ARG A 1 75 ? -7.508 -6.671 10.366 1.00 97.00 75 ARG A O 1
ATOM 550 N N . GLU A 1 76 ? -8.496 -6.048 8.447 1.00 97.12 76 GLU A N 1
ATOM 551 C CA . GLU A 1 76 ? -7.660 -6.838 7.541 1.00 97.12 76 GLU A CA 1
ATOM 552 C C . GLU A 1 76 ? -7.306 -5.998 6.308 1.00 97.12 76 GLU A C 1
ATOM 554 O O . GLU A 1 76 ? -8.124 -5.217 5.816 1.00 97.12 76 GLU A O 1
ATOM 559 N N . LEU A 1 77 ? -6.082 -6.167 5.808 1.00 97.38 77 LEU A N 1
ATOM 560 C CA . LEU A 1 77 ? -5.591 -5.551 4.579 1.00 97.38 77 LEU A CA 1
ATOM 561 C C . LEU A 1 77 ? -4.771 -6.586 3.817 1.00 97.38 77 LEU A C 1
ATOM 563 O O . LEU A 1 77 ? -3.770 -7.083 4.335 1.00 97.38 77 LEU A O 1
ATOM 567 N N . ASP A 1 78 ? -5.187 -6.869 2.591 1.00 96.69 78 ASP A N 1
ATOM 568 C CA . ASP A 1 78 ? -4.551 -7.847 1.717 1.00 96.69 78 ASP A CA 1
ATOM 569 C C . ASP A 1 78 ? -4.384 -7.290 0.300 1.00 96.69 78 ASP A C 1
ATOM 571 O O . ASP A 1 78 ? -5.139 -6.418 -0.135 1.00 96.69 78 ASP A O 1
ATOM 575 N N . ALA A 1 79 ? -3.376 -7.772 -0.419 1.00 95.31 79 ALA A N 1
ATOM 576 C CA . ALA A 1 79 ? -3.126 -7.371 -1.795 1.00 95.31 79 ALA A CA 1
ATOM 577 C C . ALA A 1 79 ? -2.604 -8.555 -2.609 1.00 95.31 79 ALA A C 1
ATOM 579 O O . ALA A 1 79 ? -1.543 -9.104 -2.298 1.00 95.31 79 ALA A O 1
ATOM 580 N N . ASP A 1 80 ? -3.294 -8.879 -3.706 1.00 93.75 80 ASP A N 1
ATOM 581 C CA . ASP A 1 80 ? -2.901 -9.959 -4.621 1.00 93.75 80 ASP A CA 1
ATOM 582 C C . ASP A 1 80 ? -1.766 -9.483 -5.541 1.00 93.75 80 ASP A C 1
ATOM 584 O O . ASP A 1 80 ? -1.920 -9.344 -6.755 1.00 93.75 80 ASP A O 1
ATOM 588 N N . ILE A 1 81 ? -0.612 -9.163 -4.956 1.00 92.56 81 ILE A N 1
ATOM 589 C CA . ILE A 1 81 ? 0.522 -8.592 -5.682 1.00 92.56 81 ILE A CA 1
ATOM 590 C C . ILE A 1 81 ? 1.019 -9.620 -6.712 1.00 92.56 81 ILE A C 1
ATOM 592 O O . ILE A 1 81 ? 1.448 -10.712 -6.318 1.00 92.56 81 ILE A O 1
ATOM 596 N N . PRO A 1 82 ? 1.024 -9.289 -8.018 1.00 89.00 82 PRO A N 1
ATOM 597 C CA . PRO A 1 82 ? 1.412 -10.234 -9.054 1.00 89.00 82 PRO A CA 1
ATOM 598 C C . PRO A 1 82 ? 2.878 -10.613 -8.868 1.00 89.00 82 PRO A C 1
ATOM 600 O O . PRO A 1 82 ? 3.768 -9.762 -8.909 1.00 89.00 82 PRO A O 1
ATOM 603 N N . ALA A 1 83 ? 3.136 -11.897 -8.640 1.00 87.00 83 ALA A N 1
ATOM 604 C CA . ALA A 1 83 ? 4.471 -12.418 -8.399 1.00 87.00 83 ALA A CA 1
ATOM 605 C C . ALA A 1 83 ? 4.931 -13.298 -9.563 1.00 87.00 83 ALA A C 1
ATOM 607 O O . ALA A 1 83 ? 4.194 -14.159 -10.037 1.00 87.00 83 ALA A O 1
ATOM 608 N N . THR A 1 84 ? 6.188 -13.142 -9.967 1.00 80.19 84 THR A N 1
ATOM 609 C CA . THR A 1 84 ? 6.808 -13.918 -11.040 1.00 80.19 84 THR A CA 1
ATOM 610 C C . THR A 1 84 ? 7.978 -14.756 -10.550 1.00 80.19 84 THR A C 1
ATOM 612 O O . THR A 1 84 ? 8.629 -14.461 -9.541 1.00 80.19 84 THR A O 1
ATOM 615 N N . TRP A 1 85 ? 8.223 -15.838 -11.283 1.00 63.41 85 TRP A N 1
ATOM 616 C CA . TRP A 1 85 ? 9.380 -16.711 -11.118 1.00 63.41 85 TRP A CA 1
ATOM 617 C C . TRP A 1 85 ? 10.597 -16.211 -11.909 1.00 63.41 85 TRP A C 1
ATOM 619 O O . TRP A 1 85 ? 11.698 -16.716 -11.701 1.00 63.41 85 TRP A O 1
ATOM 629 N N . VAL A 1 86 ? 10.420 -15.230 -12.803 1.00 60.75 86 VAL A N 1
ATOM 630 C CA . VAL A 1 86 ? 11.502 -14.718 -13.650 1.00 60.75 86 VAL A CA 1
ATOM 631 C C . VAL A 1 86 ? 12.473 -13.864 -12.813 1.00 60.75 86 VAL A C 1
ATOM 633 O O . VAL A 1 86 ? 12.035 -12.925 -12.143 1.00 60.75 86 VAL A O 1
ATOM 636 N N . PRO A 1 87 ? 13.795 -14.132 -12.843 1.00 55.69 87 PRO A N 1
ATOM 637 C CA . PRO A 1 87 ? 14.773 -13.425 -12.008 1.00 55.69 87 PRO A CA 1
ATOM 638 C C . PRO A 1 87 ? 14.893 -11.919 -12.299 1.00 55.69 87 PRO A C 1
ATOM 640 O O . PRO A 1 87 ? 15.237 -11.145 -11.402 1.00 55.69 87 PRO A O 1
ATOM 643 N N . ALA A 1 88 ? 14.595 -11.486 -13.528 1.00 58.69 88 ALA A N 1
ATOM 644 C CA . ALA A 1 88 ? 14.689 -10.095 -13.976 1.00 58.69 88 ALA A CA 1
ATOM 645 C C . ALA A 1 88 ? 13.386 -9.624 -14.663 1.00 58.69 88 ALA A C 1
ATOM 647 O O . ALA A 1 88 ? 13.345 -9.517 -15.888 1.00 58.69 88 ALA A O 1
ATOM 648 N N . PRO A 1 89 ? 12.321 -9.326 -13.895 1.00 57.47 89 PRO A N 1
ATOM 649 C CA . PRO A 1 89 ? 11.019 -8.942 -14.454 1.00 57.47 89 PRO A CA 1
ATOM 650 C C . PRO A 1 89 ? 11.106 -7.667 -15.306 1.00 57.47 89 PRO A C 1
ATOM 652 O O . PRO A 1 89 ? 10.670 -7.639 -16.451 1.00 57.47 89 PRO A O 1
ATOM 655 N N . ALA A 1 90 ? 11.824 -6.656 -14.807 1.00 57.97 90 ALA A N 1
ATOM 656 C CA . ALA A 1 90 ? 12.026 -5.384 -15.503 1.00 57.97 90 ALA A CA 1
ATOM 657 C C . ALA A 1 90 ? 12.725 -5.514 -16.873 1.00 57.97 90 ALA A C 1
ATOM 659 O O . ALA A 1 90 ? 12.568 -4.645 -17.720 1.00 57.97 90 ALA A O 1
ATOM 660 N N . VAL A 1 91 ? 13.497 -6.584 -17.104 1.00 54.81 91 VAL A N 1
ATOM 661 C CA . VAL A 1 91 ? 14.166 -6.830 -18.394 1.00 54.81 91 VAL A CA 1
ATOM 662 C C . VAL A 1 91 ? 13.207 -7.485 -19.391 1.00 54.81 91 VAL A C 1
ATOM 664 O O . VAL A 1 91 ? 13.274 -7.193 -20.582 1.00 54.81 91 VAL A O 1
ATOM 667 N N . MET A 1 92 ? 12.271 -8.315 -18.920 1.00 52.25 92 MET A N 1
ATOM 668 C CA . MET A 1 92 ? 11.248 -8.926 -19.779 1.00 52.25 92 MET A CA 1
ATOM 669 C C . MET A 1 92 ? 10.288 -7.889 -20.358 1.00 52.25 92 MET A C 1
ATOM 671 O O . MET A 1 92 ? 9.909 -8.004 -21.519 1.00 52.25 92 MET A O 1
ATOM 675 N N . ASP A 1 93 ? 9.958 -6.850 -19.592 1.00 53.47 93 ASP A N 1
ATOM 676 C CA . ASP A 1 93 ? 9.060 -5.781 -20.044 1.00 53.47 93 ASP A CA 1
ATOM 677 C C . ASP A 1 93 ? 9.681 -4.908 -21.156 1.00 53.47 93 ASP A C 1
ATOM 679 O O . ASP A 1 93 ? 8.958 -4.272 -21.917 1.00 53.47 93 ASP A O 1
ATOM 683 N N . VAL A 1 94 ? 11.013 -4.916 -21.308 1.00 52.69 94 VAL A N 1
ATOM 684 C CA . VAL A 1 94 ? 11.721 -4.243 -22.417 1.00 52.69 94 VAL A CA 1
ATOM 685 C C . VAL A 1 94 ? 11.786 -5.127 -23.669 1.00 52.69 94 VAL A C 1
ATOM 687 O O . VAL A 1 94 ? 11.769 -4.622 -24.789 1.00 52.69 94 VAL A O 1
ATOM 690 N N . VAL A 1 95 ? 11.847 -6.452 -23.501 1.00 47.12 95 VAL A N 1
ATOM 691 C CA . VAL A 1 95 ? 11.982 -7.409 -24.616 1.00 47.12 95 VAL A CA 1
ATOM 692 C C . VAL A 1 95 ? 10.623 -7.840 -25.182 1.00 47.12 95 VAL A C 1
ATOM 694 O O . VAL A 1 95 ? 10.525 -8.130 -26.373 1.00 47.12 95 VAL A O 1
ATOM 697 N N . GLY A 1 96 ? 9.566 -7.838 -24.365 1.00 48.06 96 GLY A N 1
ATOM 698 C CA . GLY A 1 96 ? 8.204 -8.205 -24.767 1.00 48.06 96 GLY A CA 1
ATOM 699 C C . GLY A 1 96 ? 7.699 -7.450 -26.005 1.00 48.06 96 GLY A C 1
ATOM 700 O O . GLY A 1 96 ? 7.380 -8.105 -26.996 1.00 48.06 96 GLY A O 1
ATOM 701 N N . PRO A 1 97 ? 7.732 -6.104 -26.029 1.00 49.09 97 PRO A N 1
ATOM 702 C CA . PRO A 1 97 ? 7.257 -5.319 -27.174 1.00 49.09 97 PRO A CA 1
ATOM 703 C C . PRO A 1 97 ? 8.052 -5.554 -28.471 1.00 49.09 97 PRO A C 1
ATOM 705 O O . PRO A 1 97 ? 7.516 -5.403 -29.567 1.00 49.09 97 PRO A O 1
ATOM 708 N N . LEU A 1 98 ? 9.326 -5.949 -28.366 1.00 45.44 98 LEU A N 1
ATOM 709 C CA . LEU A 1 98 ? 10.191 -6.254 -29.513 1.00 45.44 98 LEU A CA 1
ATOM 710 C C . LEU A 1 98 ? 9.883 -7.622 -30.138 1.00 45.44 98 LEU A C 1
ATOM 712 O O . LEU A 1 98 ? 10.025 -7.779 -31.346 1.00 45.44 98 LEU A O 1
ATOM 716 N N . LEU A 1 99 ? 9.442 -8.601 -29.343 1.00 44.72 99 LEU A N 1
ATOM 717 C CA . LEU A 1 99 ? 9.006 -9.908 -29.849 1.00 44.72 99 LEU A CA 1
ATOM 718 C C . LEU A 1 99 ? 7.547 -9.882 -30.325 1.00 44.72 99 LEU A C 1
ATOM 720 O O . LEU A 1 99 ? 7.224 -10.488 -31.346 1.00 44.72 99 LEU A O 1
ATOM 724 N N . GLU A 1 100 ? 6.681 -9.134 -29.639 1.00 44.88 100 GLU A N 1
ATOM 725 C CA . GLU A 1 100 ? 5.277 -8.948 -30.021 1.00 44.88 100 GLU A CA 1
ATOM 726 C C . GLU A 1 100 ? 5.149 -8.138 -31.323 1.00 44.88 100 GLU A C 1
ATOM 728 O O . GLU A 1 100 ? 4.353 -8.486 -32.192 1.00 44.88 100 GLU A O 1
ATOM 733 N N . GLY A 1 101 ? 6.025 -7.148 -31.541 1.00 43.59 101 GLY A N 1
ATOM 734 C CA . GLY A 1 101 ? 6.107 -6.400 -32.801 1.00 43.59 101 GLY A CA 1
ATOM 735 C C . GLY A 1 101 ? 6.583 -7.216 -34.012 1.00 43.59 101 GLY A C 1
ATOM 736 O O . GLY A 1 101 ? 6.341 -6.810 -35.146 1.00 43.59 101 GLY A O 1
ATOM 737 N N . VAL A 1 102 ? 7.225 -8.371 -33.799 1.00 49.03 102 VAL A N 1
ATOM 738 C CA . VAL A 1 102 ? 7.688 -9.261 -34.882 1.00 49.03 102 VAL A CA 1
ATOM 739 C C . VAL A 1 102 ? 6.666 -10.363 -35.203 1.00 49.03 102 VAL A C 1
ATOM 741 O O . VAL A 1 102 ? 6.650 -10.849 -36.332 1.00 49.03 102 VAL A O 1
ATOM 744 N N . PHE A 1 103 ? 5.776 -10.733 -34.269 1.00 46.69 103 PHE A N 1
ATOM 745 C CA . PHE A 1 103 ? 4.860 -11.877 -34.443 1.00 46.69 103 PHE A CA 1
ATOM 746 C C . PHE A 1 103 ? 3.362 -11.620 -34.176 1.00 46.69 103 PHE A C 1
ATOM 748 O O . PHE A 1 103 ? 2.551 -12.476 -34.521 1.00 46.69 103 PHE A O 1
ATOM 755 N N . GLY A 1 104 ? 2.954 -10.491 -33.591 1.00 39.00 104 GLY A N 1
ATOM 756 C CA . GLY A 1 104 ? 1.619 -10.333 -32.996 1.00 39.00 104 GLY A CA 1
ATOM 757 C C . GLY A 1 104 ? 0.869 -9.082 -33.439 1.00 39.00 104 GLY A C 1
ATOM 758 O O . GLY A 1 104 ? 0.581 -8.201 -32.636 1.00 39.00 104 GLY A O 1
ATOM 759 N N . GLY A 1 105 ? 0.502 -9.000 -34.715 1.00 43.97 105 GLY A N 1
ATOM 760 C CA . GLY A 1 105 ? -0.480 -8.019 -35.168 1.00 43.97 105 GLY A CA 1
ATOM 761 C C . GLY A 1 105 ? -1.896 -8.387 -34.711 1.00 43.97 105 GLY A C 1
ATOM 762 O O . GLY A 1 105 ? -2.603 -9.066 -35.445 1.00 43.97 105 GLY A O 1
ATOM 763 N N . SER A 1 106 ? -2.340 -7.914 -33.542 1.00 42.94 106 SER A N 1
ATOM 764 C CA . SER A 1 106 ? -3.771 -7.716 -33.246 1.00 42.94 106 SER A CA 1
ATOM 765 C C . SER A 1 106 ? -3.965 -6.735 -32.084 1.00 42.94 106 SER A C 1
ATOM 767 O O . SER A 1 106 ? -3.944 -7.112 -30.915 1.00 42.94 106 SER A O 1
ATOM 769 N N . GLY A 1 107 ? -4.147 -5.454 -32.412 1.00 41.41 107 GLY A N 1
ATOM 770 C CA . GLY A 1 107 ? -4.398 -4.385 -31.446 1.00 41.41 107 GLY A CA 1
ATOM 771 C C . GLY A 1 107 ? -5.800 -4.462 -30.841 1.00 41.41 107 GLY A C 1
ATOM 772 O O . GLY A 1 107 ? -6.735 -3.844 -31.341 1.00 41.41 107 GLY A O 1
ATOM 773 N N . SER A 1 108 ? -5.931 -5.195 -29.741 1.00 41.78 108 SER A N 1
ATOM 774 C CA . SER A 1 108 ? -6.881 -4.867 -28.679 1.00 41.78 108 SER A CA 1
ATOM 775 C C . SER A 1 108 ? -6.142 -3.930 -27.724 1.00 41.78 108 SER A C 1
ATOM 777 O O . SER A 1 108 ? -5.026 -4.239 -27.313 1.00 41.78 108 SER A O 1
ATOM 779 N N . ILE A 1 109 ? -6.719 -2.768 -27.399 1.00 42.50 109 ILE A N 1
ATOM 780 C CA . ILE A 1 109 ? -6.220 -1.947 -26.289 1.00 42.50 109 ILE A CA 1
ATOM 781 C C . ILE A 1 109 ? -6.499 -2.770 -25.031 1.00 42.50 109 ILE A C 1
ATOM 783 O O . ILE A 1 109 ? -7.612 -2.746 -24.508 1.00 42.50 109 ILE A O 1
ATOM 787 N N . ALA A 1 110 ? -5.530 -3.584 -24.619 1.00 52.06 110 ALA A N 1
ATOM 788 C CA . ALA A 1 110 ? -5.627 -4.345 -23.391 1.00 52.06 110 ALA A CA 1
ATOM 789 C C . ALA A 1 110 ? -5.806 -3.347 -22.243 1.00 52.06 110 ALA A C 1
ATOM 791 O O . ALA A 1 110 ? -5.027 -2.402 -22.103 1.00 52.06 110 ALA A O 1
ATOM 792 N N . GLU A 1 111 ? -6.868 -3.526 -21.460 1.00 57.66 111 GLU A N 1
ATOM 793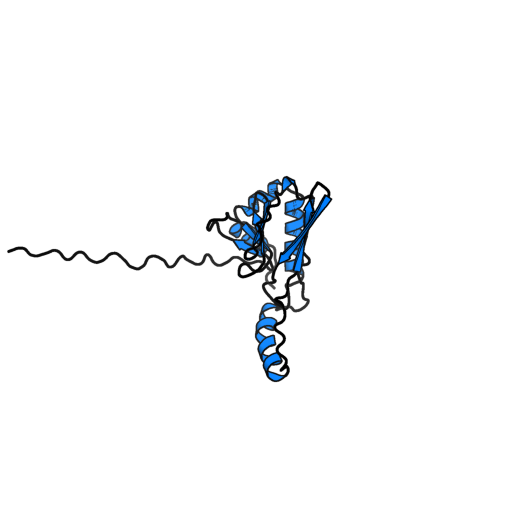 C CA . GLU A 1 111 ? -7.074 -2.785 -20.221 1.00 57.66 111 GLU 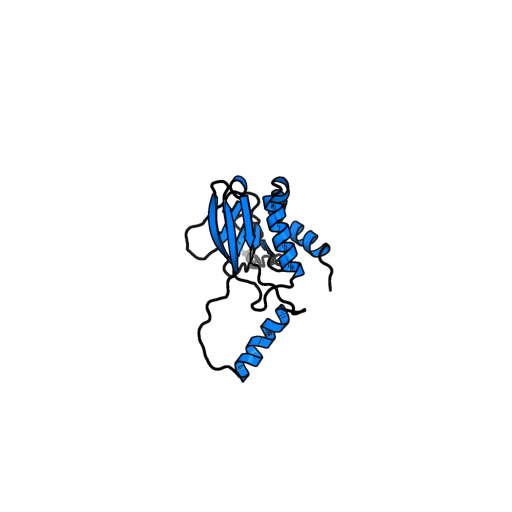A CA 1
ATOM 794 C C . GLU A 1 111 ? -5.798 -2.885 -19.373 1.00 57.66 111 GLU A C 1
ATOM 796 O O . GLU A 1 111 ? -5.254 -3.982 -19.210 1.00 57.66 111 GLU A O 1
ATOM 801 N N . THR A 1 112 ? -5.285 -1.751 -18.879 1.00 67.81 112 THR A N 1
ATOM 802 C CA . THR A 1 112 ? -4.066 -1.735 -18.063 1.00 67.81 112 THR A CA 1
ATOM 803 C C . THR A 1 112 ? -4.239 -2.728 -16.912 1.00 67.81 112 THR A C 1
ATOM 805 O O . THR A 1 112 ? -5.178 -2.575 -16.124 1.00 67.81 112 THR A O 1
ATOM 808 N N . PRO A 1 113 ? -3.380 -3.758 -16.793 1.00 81.19 113 PRO A N 1
ATOM 809 C CA . PRO A 1 113 ? -3.582 -4.792 -15.796 1.00 81.19 113 PRO A CA 1
ATOM 810 C C . PRO A 1 113 ? -3.544 -4.181 -14.399 1.00 81.19 113 PRO A C 1
ATOM 812 O O . PRO A 1 113 ? -2.711 -3.332 -14.090 1.00 81.19 113 PRO A O 1
ATOM 815 N N . THR A 1 114 ? -4.456 -4.627 -13.544 1.00 89.31 114 THR A N 1
ATOM 816 C CA . THR A 1 114 ? -4.542 -4.196 -12.148 1.00 89.31 114 THR A CA 1
ATOM 817 C C . THR A 1 114 ? -4.613 -5.401 -11.224 1.00 89.31 114 THR A C 1
ATOM 819 O O . THR A 1 114 ? -5.067 -6.477 -11.617 1.00 89.31 114 THR A O 1
ATOM 822 N N . PHE A 1 115 ? -4.180 -5.220 -9.980 1.00 91.88 115 PHE A N 1
ATOM 823 C CA . PHE A 1 115 ? -4.327 -6.197 -8.911 1.00 91.88 115 PHE A CA 1
ATOM 824 C C . PHE A 1 115 ? -5.206 -5.642 -7.781 1.00 91.88 115 PHE A C 1
ATOM 826 O O . PHE A 1 115 ? -5.170 -4.438 -7.504 1.00 91.88 115 PHE A O 1
ATOM 833 N N . PRO A 1 116 ? -6.032 -6.488 -7.145 1.00 93.75 116 PRO A N 1
ATOM 834 C CA . PRO A 1 116 ? -6.906 -6.063 -6.063 1.00 93.75 116 PRO A CA 1
ATOM 835 C C . PRO A 1 116 ? -6.124 -5.798 -4.769 1.00 93.75 116 PRO A C 1
ATOM 837 O O . PRO A 1 116 ? -5.201 -6.530 -4.408 1.00 93.75 116 PRO A O 1
ATOM 840 N N . VAL A 1 117 ? -6.553 -4.761 -4.054 1.00 95.38 117 VAL A N 1
ATOM 841 C CA . VAL A 1 117 ? -6.190 -4.435 -2.674 1.00 95.38 117 VAL A CA 1
ATOM 842 C C . VAL A 1 117 ? -7.481 -4.472 -1.867 1.00 95.38 117 VAL A C 1
ATOM 844 O O . VAL A 1 117 ? -8.375 -3.651 -2.077 1.00 95.38 117 VAL A O 1
ATOM 847 N N . ARG A 1 118 ? -7.604 -5.454 -0.979 1.00 96.44 118 ARG A N 1
ATOM 848 C CA . ARG A 1 118 ? -8.821 -5.726 -0.213 1.00 96.44 118 ARG A CA 1
ATOM 849 C C . ARG A 1 118 ? -8.663 -5.226 1.208 1.00 96.44 118 ARG A C 1
ATOM 851 O O . ARG A 1 118 ? -7.679 -5.532 1.875 1.00 96.44 118 ARG A O 1
ATOM 858 N N . ILE A 1 119 ? -9.656 -4.482 1.669 1.00 96.25 119 ILE A N 1
ATOM 859 C CA . ILE A 1 119 ? -9.738 -3.958 3.027 1.00 96.25 119 ILE A CA 1
ATOM 860 C C . ILE A 1 119 ? -10.994 -4.539 3.659 1.00 96.25 119 ILE A C 1
ATOM 862 O O . ILE A 1 119 ? -12.088 -4.416 3.104 1.00 96.25 119 ILE A O 1
ATOM 866 N N . VAL A 1 120 ? -10.840 -5.149 4.828 1.00 96.62 120 VAL A N 1
ATOM 867 C CA . VAL A 1 120 ? -11.972 -5.513 5.679 1.00 96.62 120 VAL A CA 1
ATOM 868 C C . VAL A 1 120 ? -11.981 -4.561 6.856 1.00 96.62 120 VAL A C 1
ATOM 870 O O . VAL A 1 120 ? -10.994 -4.470 7.589 1.00 96.62 120 VAL A O 1
ATOM 873 N N . ALA A 1 121 ? -13.080 -3.835 7.012 1.00 93.56 121 ALA A N 1
ATOM 874 C CA . ALA A 1 121 ? -13.257 -2.914 8.111 1.00 93.56 121 ALA A CA 1
ATOM 875 C C . ALA A 1 121 ? -13.737 -3.629 9.387 1.00 93.56 121 ALA A C 1
ATOM 877 O O . ALA A 1 121 ? -14.217 -4.767 9.342 1.00 93.56 121 ALA A O 1
ATOM 878 N N . ASP A 1 122 ? -13.610 -2.971 10.538 1.00 93.06 122 ASP A N 1
ATOM 879 C CA . ASP A 1 122 ? -14.003 -3.526 11.841 1.00 93.06 122 ASP A CA 1
ATOM 880 C C . ASP A 1 122 ? -15.505 -3.832 11.940 1.00 93.06 122 ASP A C 1
ATOM 882 O O . ASP A 1 122 ? -15.900 -4.781 12.617 1.00 93.06 122 ASP A O 1
ATOM 886 N N . ASP A 1 123 ? -16.337 -3.088 11.210 1.00 92.50 123 ASP A N 1
ATOM 887 C CA . ASP A 1 123 ? -17.778 -3.333 11.068 1.00 92.50 123 ASP A CA 1
ATOM 888 C C . ASP A 1 123 ? -18.112 -4.500 10.113 1.00 92.50 123 ASP A C 1
ATOM 890 O O . ASP A 1 123 ? -19.277 -4.848 9.924 1.00 92.50 123 ASP A O 1
ATOM 894 N N . GLY A 1 124 ? -17.092 -5.130 9.523 1.00 93.19 124 GLY A N 1
ATOM 895 C CA . GLY A 1 124 ? -17.222 -6.213 8.556 1.00 93.19 124 GLY A CA 1
ATOM 896 C C . GLY A 1 124 ? -17.420 -5.754 7.111 1.00 93.19 124 GLY A C 1
ATOM 897 O O . GLY A 1 124 ? -17.493 -6.616 6.228 1.00 93.19 124 GLY A O 1
ATOM 898 N N . ALA A 1 125 ? -17.473 -4.444 6.838 1.00 92.19 125 ALA A N 1
ATOM 899 C CA . ALA A 1 125 ? -17.541 -3.931 5.477 1.00 92.19 125 ALA A CA 1
ATOM 900 C C . ALA A 1 125 ? -16.301 -4.356 4.680 1.00 92.19 125 ALA A C 1
ATOM 902 O O . ALA A 1 125 ? -15.180 -4.387 5.189 1.00 92.19 125 ALA A O 1
ATOM 903 N N . ARG A 1 1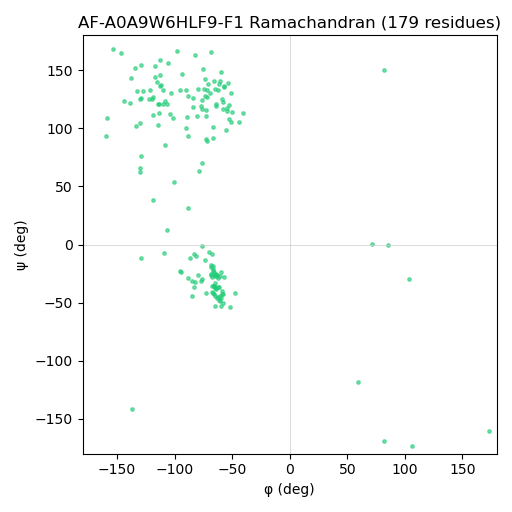26 ? -16.509 -4.700 3.409 1.00 94.19 126 ARG A N 1
ATOM 904 C CA . ARG A 1 126 ? -15.445 -5.118 2.494 1.00 94.19 126 ARG A CA 1
ATOM 905 C C . ARG A 1 126 ? -15.308 -4.086 1.392 1.00 94.19 126 ARG A C 1
ATOM 907 O O . ARG A 1 126 ? -16.263 -3.830 0.664 1.00 94.19 126 ARG A O 1
ATOM 914 N N . LEU A 1 127 ? -14.118 -3.516 1.281 1.00 92.44 127 LEU A N 1
ATOM 915 C CA . LEU A 1 127 ? -13.748 -2.584 0.228 1.00 92.44 127 LEU A CA 1
ATOM 916 C C . LEU A 1 127 ? -12.704 -3.264 -0.653 1.00 92.44 127 LEU A C 1
ATOM 918 O O . LEU A 1 127 ? -11.771 -3.891 -0.149 1.00 92.44 127 LEU A O 1
ATOM 922 N N . GLU A 1 128 ? -12.853 -3.127 -1.964 1.00 93.31 128 GLU A N 1
ATOM 923 C CA . GLU A 1 128 ? -11.838 -3.556 -2.917 1.00 93.31 128 GLU A CA 1
ATOM 924 C C . GLU A 1 128 ? -11.409 -2.363 -3.762 1.00 93.31 128 GLU A C 1
ATOM 926 O O . GLU A 1 128 ? -12.219 -1.675 -4.382 1.00 93.31 128 GLU A O 1
ATOM 931 N N . TRP A 1 129 ? -10.107 -2.124 -3.760 1.00 92.69 129 TRP A N 1
ATOM 932 C CA . TRP A 1 129 ? -9.430 -1.131 -4.572 1.00 92.69 129 TRP A CA 1
ATOM 933 C C . TRP A 1 129 ? -8.545 -1.836 -5.597 1.00 92.69 129 TRP A C 1
ATOM 935 O O . TRP A 1 129 ? -8.186 -2.998 -5.424 1.00 92.69 129 TRP A O 1
ATOM 945 N N . ARG A 1 130 ? -8.190 -1.153 -6.686 1.00 91.31 130 ARG A N 1
ATOM 946 C CA . ARG A 1 130 ? -7.400 -1.737 -7.781 1.00 91.31 130 ARG A CA 1
ATOM 947 C C . ARG A 1 130 ? -6.110 -0.948 -7.934 1.00 91.31 130 ARG A C 1
ATOM 949 O O . ARG A 1 130 ? -6.167 0.259 -8.099 1.00 91.31 130 ARG A O 1
ATOM 956 N N . ALA A 1 131 ? -4.960 -1.607 -7.885 1.00 90.69 131 ALA A N 1
ATOM 957 C CA . ALA A 1 131 ? -3.657 -0.977 -8.076 1.00 90.69 131 ALA A CA 1
ATOM 958 C C . ALA A 1 131 ? -3.002 -1.474 -9.369 1.00 90.69 131 ALA A C 1
ATOM 960 O O . ALA A 1 131 ? -3.182 -2.619 -9.772 1.00 90.69 131 ALA A O 1
ATOM 961 N N . THR A 1 132 ? -2.250 -0.607 -10.036 1.00 90.94 132 THR A N 1
ATOM 962 C CA . THR A 1 132 ? -1.510 -0.924 -11.262 1.00 90.94 132 THR A CA 1
ATOM 963 C C . THR A 1 132 ? -0.114 -1.419 -10.877 1.00 90.94 132 THR A C 1
ATOM 965 O O . THR A 1 132 ? 0.518 -0.809 -10.011 1.00 90.94 132 THR A O 1
ATOM 968 N N . PRO A 1 133 ? 0.395 -2.524 -11.444 1.00 89.56 133 PRO A N 1
ATOM 969 C CA . PRO A 1 133 ? 1.763 -2.948 -11.204 1.00 89.56 133 PRO A CA 1
ATOM 970 C C . PRO A 1 133 ? 2.753 -2.065 -11.981 1.00 89.56 133 PRO A C 1
ATOM 972 O O . PRO A 1 133 ? 2.464 -1.585 -13.067 1.00 89.56 133 PRO A O 1
ATOM 975 N N . HIS A 1 134 ? 3.962 -1.915 -11.444 1.00 83.38 134 HIS A N 1
ATOM 976 C CA . HIS A 1 134 ? 5.090 -1.245 -12.105 1.00 83.38 134 HIS A CA 1
ATOM 977 C C . HIS A 1 134 ? 5.619 -2.032 -13.311 1.00 83.38 134 HIS A C 1
ATOM 979 O O . HIS A 1 134 ? 6.270 -1.456 -14.175 1.00 83.38 134 HIS A O 1
ATOM 985 N N . TYR A 1 135 ? 5.418 -3.352 -13.299 1.00 77.50 135 TYR A N 1
ATOM 986 C CA . TYR A 1 135 ? 5.919 -4.284 -14.300 1.00 77.50 135 TYR A CA 1
ATOM 987 C C . TYR A 1 135 ? 4.785 -5.208 -14.731 1.00 77.50 135 TYR A C 1
ATOM 989 O O . TYR A 1 135 ? 4.111 -5.788 -13.873 1.00 77.50 135 TYR A O 1
ATOM 997 N N . LEU A 1 136 ? 4.595 -5.382 -16.038 1.00 74.62 136 LEU A N 1
ATOM 998 C CA . LEU A 1 136 ? 3.573 -6.279 -16.590 1.00 74.62 136 LEU A CA 1
ATOM 999 C C . LEU A 1 136 ? 3.884 -7.736 -16.245 1.00 74.62 136 LEU A C 1
ATOM 1001 O O . LEU A 1 136 ? 2.991 -8.517 -15.925 1.00 74.62 136 LEU A O 1
ATOM 1005 N N . SER A 1 137 ? 5.171 -8.082 -16.226 1.00 75.38 137 SER A N 1
ATOM 1006 C CA . SER A 1 137 ? 5.662 -9.390 -15.792 1.00 75.38 137 SER A CA 1
ATOM 1007 C C . SER A 1 137 ? 5.530 -9.650 -14.285 1.00 75.38 137 SER A C 1
ATOM 1009 O O . SER A 1 137 ? 5.791 -10.770 -13.848 1.00 75.38 137 SER A O 1
ATOM 1011 N N . GLY A 1 138 ? 5.114 -8.664 -13.483 1.00 82.38 138 GLY A N 1
ATOM 1012 C CA . GLY A 1 138 ? 4.966 -8.773 -12.032 1.00 82.38 138 GLY A CA 1
ATOM 1013 C C . GLY A 1 138 ? 6.271 -8.582 -11.249 1.00 82.38 138 GLY A C 1
ATOM 1014 O O . GLY A 1 138 ? 7.301 -8.148 -11.760 1.00 82.38 138 GLY A O 1
ATOM 1015 N N . TYR A 1 139 ? 6.234 -8.888 -9.954 1.00 85.25 139 TYR A N 1
ATOM 1016 C CA . TYR A 1 139 ? 7.335 -8.656 -9.015 1.00 85.25 139 TYR A CA 1
ATOM 1017 C C . TYR A 1 139 ? 8.048 -9.950 -8.640 1.00 85.25 139 TYR A C 1
ATOM 1019 O O . TYR A 1 139 ? 7.460 -11.031 -8.653 1.00 85.25 139 TYR A O 1
ATOM 1027 N N . ARG A 1 140 ? 9.314 -9.870 -8.211 1.00 87.62 140 ARG A N 1
ATOM 1028 C CA . ARG A 1 140 ? 9.965 -11.037 -7.602 1.00 87.62 140 ARG A CA 1
ATOM 1029 C C . ARG A 1 140 ? 9.138 -11.490 -6.399 1.00 87.62 140 ARG A C 1
ATOM 1031 O O . ARG A 1 140 ? 8.748 -10.673 -5.567 1.00 87.62 140 ARG A O 1
ATOM 1038 N N . ARG A 1 141 ? 8.940 -12.801 -6.254 1.00 88.62 141 ARG A N 1
ATOM 1039 C CA . ARG A 1 141 ? 8.169 -13.406 -5.147 1.00 88.62 141 ARG A CA 1
ATOM 1040 C C . ARG A 1 141 ? 8.534 -12.883 -3.767 1.00 88.62 141 ARG A C 1
ATOM 1042 O O . ARG A 1 141 ? 7.657 -12.636 -2.950 1.00 88.62 141 ARG A O 1
ATOM 1049 N N . ARG A 1 142 ? 9.830 -12.700 -3.516 1.00 87.75 142 ARG A N 1
ATOM 1050 C CA . ARG A 1 142 ? 10.320 -12.167 -2.242 1.00 87.75 142 ARG A CA 1
ATOM 1051 C C . ARG A 1 142 ? 9.860 -10.726 -2.001 1.00 87.75 142 ARG A C 1
ATOM 1053 O O . ARG A 1 142 ? 9.522 -10.394 -0.874 1.00 87.75 142 ARG A O 1
ATOM 1060 N N . ASP A 1 143 ? 9.814 -9.900 -3.043 1.00 89.94 143 ASP A N 1
ATOM 1061 C CA . ASP A 1 143 ? 9.438 -8.492 -2.934 1.00 89.94 143 ASP A CA 1
ATOM 1062 C C . ASP A 1 143 ? 7.923 -8.384 -2.691 1.00 89.94 143 ASP A C 1
ATOM 1064 O O . ASP A 1 143 ? 7.494 -7.647 -1.805 1.00 89.94 143 ASP A O 1
ATOM 1068 N N . ALA A 1 144 ? 7.125 -9.200 -3.395 1.00 91.38 144 ALA A N 1
ATOM 1069 C CA . ALA A 1 144 ? 5.689 -9.341 -3.145 1.00 91.38 144 ALA A CA 1
ATOM 1070 C C . ALA A 1 144 ? 5.403 -9.836 -1.714 1.00 91.38 144 ALA A C 1
ATOM 1072 O O . ALA A 1 144 ? 4.594 -9.248 -0.999 1.00 91.38 144 ALA A O 1
ATOM 1073 N N . ALA A 1 145 ? 6.127 -10.861 -1.249 1.00 91.75 145 ALA A N 1
ATOM 1074 C CA . ALA A 1 145 ? 5.982 -11.389 0.106 1.00 91.75 145 ALA A CA 1
ATOM 1075 C C . ALA A 1 145 ? 6.393 -10.378 1.188 1.00 91.75 145 ALA A C 1
ATOM 1077 O O . ALA A 1 145 ? 5.763 -10.315 2.242 1.00 91.75 145 ALA A O 1
ATOM 1078 N N . VAL A 1 146 ? 7.440 -9.581 0.954 1.00 93.00 146 VAL A N 1
ATOM 1079 C CA . VAL A 1 146 ? 7.843 -8.521 1.887 1.00 93.00 146 VAL A CA 1
ATOM 1080 C C . VAL A 1 146 ? 6.794 -7.417 1.955 1.00 93.00 146 VAL A C 1
ATOM 1082 O O . VAL A 1 146 ? 6.471 -6.978 3.057 1.00 93.00 146 VAL A O 1
ATOM 1085 N N . ALA A 1 147 ? 6.220 -7.012 0.822 1.00 94.31 147 ALA A N 1
ATOM 1086 C CA . ALA A 1 147 ? 5.117 -6.059 0.817 1.00 94.31 147 ALA A CA 1
ATOM 1087 C C . ALA A 1 147 ? 3.904 -6.603 1.590 1.00 94.31 147 ALA A C 1
ATOM 1089 O O . ALA A 1 147 ? 3.440 -5.934 2.507 1.00 94.31 147 ALA A O 1
ATOM 1090 N N . ALA A 1 148 ? 3.469 -7.840 1.332 1.00 94.56 148 ALA A N 1
ATOM 1091 C CA . ALA A 1 148 ? 2.368 -8.465 2.074 1.00 94.56 148 ALA A CA 1
ATOM 1092 C C . ALA A 1 148 ? 2.640 -8.535 3.592 1.00 94.56 148 ALA A C 1
ATOM 1094 O O . ALA A 1 148 ? 1.779 -8.202 4.406 1.00 94.56 148 ALA A O 1
ATOM 1095 N N . ARG A 1 149 ? 3.868 -8.892 3.995 1.00 94.44 149 ARG A N 1
ATOM 1096 C CA . ARG A 1 149 ? 4.278 -8.899 5.412 1.00 94.44 149 ARG A CA 1
ATOM 1097 C C . ARG A 1 149 ? 4.261 -7.509 6.035 1.00 94.44 149 ARG A C 1
ATOM 1099 O O . ARG A 1 149 ? 3.876 -7.383 7.193 1.00 94.44 149 ARG A O 1
ATOM 1106 N N . LEU A 1 150 ? 4.671 -6.482 5.293 1.00 95.25 150 LEU A N 1
ATOM 1107 C CA . LEU A 1 150 ? 4.585 -5.099 5.752 1.00 95.25 150 LEU A CA 1
ATOM 1108 C C . LEU A 1 150 ? 3.124 -4.689 5.973 1.00 95.25 150 LEU A C 1
ATOM 1110 O O . LEU A 1 150 ? 2.825 -4.137 7.026 1.00 95.25 150 LEU A O 1
ATOM 1114 N N . LEU A 1 151 ? 2.220 -4.993 5.034 1.00 97.00 151 LEU A N 1
ATOM 1115 C CA . LEU A 1 151 ? 0.788 -4.699 5.181 1.00 97.00 151 LEU A CA 1
ATOM 1116 C C . LEU A 1 151 ? 0.216 -5.366 6.438 1.00 97.00 151 LEU A C 1
ATOM 1118 O O . LEU A 1 151 ? -0.353 -4.684 7.289 1.00 97.00 151 LEU A O 1
ATOM 1122 N N . ALA A 1 152 ? 0.461 -6.667 6.612 1.00 96.12 152 ALA A N 1
ATOM 1123 C CA . ALA A 1 152 ? 0.032 -7.405 7.799 1.00 96.12 152 ALA A CA 1
ATOM 1124 C C . ALA A 1 152 ? 0.609 -6.810 9.098 1.00 96.12 152 ALA A C 1
ATOM 1126 O O . ALA A 1 152 ? -0.089 -6.703 10.106 1.00 96.12 152 ALA A O 1
ATOM 1127 N N . HIS A 1 153 ? 1.873 -6.377 9.078 1.00 96.25 153 HIS A N 1
ATOM 1128 C CA . HIS A 1 153 ? 2.514 -5.744 10.228 1.00 96.25 153 HIS A CA 1
ATOM 1129 C C . HIS A 1 153 ? 1.876 -4.394 10.580 1.00 96.25 153 HIS A C 1
ATOM 1131 O O . HIS A 1 153 ? 1.635 -4.129 11.753 1.00 96.25 153 HIS A O 1
ATOM 1137 N N . LEU A 1 154 ? 1.564 -3.563 9.582 1.00 97.00 154 LEU A N 1
ATOM 1138 C CA . LEU A 1 154 ? 0.903 -2.267 9.776 1.00 97.00 154 LEU A CA 1
ATOM 1139 C C . LEU A 1 154 ? -0.524 -2.418 10.319 1.00 97.00 154 LEU A C 1
ATOM 1141 O O . LEU A 1 154 ? -0.957 -1.610 11.144 1.00 97.00 154 LEU A O 1
ATOM 1145 N N . VAL A 1 155 ? -1.244 -3.464 9.905 1.00 97.31 155 VAL A N 1
ATOM 1146 C CA . VAL A 1 155 ? -2.550 -3.812 10.485 1.00 97.31 155 VAL A CA 1
ATOM 1147 C C . VAL A 1 155 ? -2.385 -4.215 11.949 1.00 97.31 155 VAL A C 1
ATOM 1149 O O . VAL A 1 155 ? -3.004 -3.606 12.818 1.00 97.31 155 VAL A O 1
ATOM 1152 N N . ALA A 1 156 ? -1.495 -5.168 12.238 1.00 96.81 156 ALA A N 1
ATOM 1153 C CA . ALA A 1 156 ? -1.322 -5.729 13.578 1.00 96.81 156 ALA A CA 1
ATOM 1154 C C . ALA A 1 156 ? -0.728 -4.750 14.608 1.00 96.81 156 ALA A C 1
ATOM 1156 O O . ALA A 1 156 ? -0.926 -4.927 15.810 1.00 96.81 156 ALA A O 1
ATOM 1157 N N . ARG A 1 157 ? 0.036 -3.742 14.167 1.00 97.00 157 ARG A N 1
ATOM 1158 C CA . ARG A 1 157 ? 0.813 -2.859 15.046 1.00 97.00 157 ARG A CA 1
ATOM 1159 C C . ARG A 1 157 ? 0.580 -1.386 14.750 1.00 97.00 157 ARG A C 1
ATOM 1161 O O . ARG A 1 157 ? 1.134 -0.824 13.807 1.00 97.00 157 ARG A O 1
ATOM 1168 N N . ALA A 1 158 ? -0.200 -0.738 15.613 1.00 95.75 158 ALA A N 1
ATOM 1169 C CA . ALA A 1 158 ? -0.493 0.688 15.492 1.00 95.75 158 ALA A CA 1
ATOM 1170 C C . ALA A 1 158 ? 0.765 1.569 15.582 1.00 95.75 158 ALA A C 1
ATOM 1172 O O . ALA A 1 158 ? 0.872 2.552 14.852 1.00 95.75 158 ALA A O 1
ATOM 1173 N N . ASP A 1 159 ? 1.736 1.192 16.419 1.00 95.50 159 ASP A N 1
ATOM 1174 C CA . ASP A 1 159 ? 3.009 1.901 16.579 1.00 95.50 159 ASP A CA 1
ATOM 1175 C C . ASP A 1 159 ? 3.860 1.872 15.302 1.00 95.50 159 ASP A C 1
ATOM 1177 O O . ASP A 1 159 ? 4.522 2.857 14.986 1.00 95.50 159 ASP A O 1
ATOM 1181 N N . ALA A 1 160 ? 3.793 0.796 14.512 1.00 94.25 160 ALA A N 1
ATOM 1182 C CA . ALA A 1 160 ? 4.546 0.675 13.264 1.00 94.25 160 ALA A CA 1
ATOM 1183 C C . ALA A 1 160 ? 4.105 1.686 12.188 1.00 94.25 160 ALA A C 1
ATOM 1185 O O . ALA A 1 160 ? 4.895 2.045 11.315 1.00 94.25 160 ALA A O 1
ATOM 1186 N N . ARG A 1 161 ? 2.869 2.197 12.259 1.00 96.56 161 ARG A N 1
ATOM 1187 C CA . ARG A 1 161 ? 2.304 3.140 11.275 1.00 96.56 161 ARG A CA 1
ATOM 1188 C C . ARG A 1 161 ? 3.011 4.493 11.286 1.00 96.56 161 ARG A C 1
ATOM 1190 O O . ARG A 1 161 ? 2.999 5.188 10.273 1.00 96.56 161 ARG A O 1
ATOM 1197 N N . ILE A 1 162 ? 3.704 4.843 12.376 1.00 95.00 162 ILE A N 1
ATOM 1198 C CA . ILE A 1 162 ? 4.533 6.055 12.423 1.00 95.00 162 ILE A CA 1
ATOM 1199 C C . ILE A 1 162 ? 5.650 6.023 11.377 1.00 95.00 162 ILE A C 1
ATOM 1201 O O . ILE A 1 162 ? 6.055 7.073 10.885 1.00 95.00 162 ILE A O 1
ATOM 1205 N N . LEU A 1 163 ? 6.114 4.835 10.974 1.00 92.88 163 LEU A N 1
ATOM 1206 C CA . LEU A 1 163 ? 7.151 4.686 9.952 1.00 92.88 163 LEU A CA 1
ATOM 1207 C C . LEU A 1 163 ? 6.696 5.210 8.581 1.00 92.88 163 LEU A C 1
ATOM 1209 O O . LEU A 1 163 ? 7.531 5.653 7.795 1.00 92.88 163 LEU A O 1
ATOM 1213 N N . LEU A 1 164 ? 5.383 5.240 8.319 1.00 94.81 164 LEU A N 1
ATOM 1214 C CA . LEU A 1 164 ? 4.807 5.784 7.085 1.00 94.81 164 LEU A CA 1
ATOM 1215 C C . LEU A 1 164 ? 4.970 7.308 6.975 1.00 94.81 164 LEU A C 1
ATOM 1217 O O . LEU A 1 164 ? 4.907 7.837 5.872 1.00 94.81 164 LEU A O 1
ATOM 1221 N N . SER A 1 165 ? 5.256 8.004 8.085 1.00 93.31 165 SER A N 1
ATOM 1222 C CA . SER A 1 165 ? 5.635 9.429 8.069 1.00 93.31 165 SER A CA 1
ATOM 1223 C C . SER A 1 165 ? 7.057 9.676 7.550 1.00 93.31 165 SER A C 1
ATOM 1225 O O . SER A 1 165 ? 7.412 10.809 7.240 1.00 93.31 165 SER A O 1
ATOM 1227 N N . ARG A 1 166 ? 7.881 8.623 7.443 1.00 93.00 166 ARG A N 1
ATOM 1228 C CA . ARG A 1 166 ? 9.258 8.674 6.925 1.00 93.00 166 ARG A CA 1
ATOM 1229 C C . ARG A 1 166 ? 9.475 7.593 5.860 1.00 93.00 166 ARG A C 1
ATOM 1231 O O . ARG A 1 166 ? 10.309 6.696 6.038 1.00 93.00 166 ARG A O 1
ATOM 1238 N N . PRO A 1 167 ? 8.737 7.651 4.738 1.00 93.75 167 PRO A N 1
ATOM 1239 C CA . PRO A 1 167 ? 8.663 6.550 3.781 1.00 93.75 167 PRO A CA 1
ATOM 1240 C C . PRO A 1 167 ? 10.021 6.227 3.140 1.00 93.75 167 PRO A C 1
ATOM 1242 O O . PRO A 1 167 ? 10.362 5.056 2.969 1.00 93.75 167 PRO A O 1
ATOM 1245 N N . HIS A 1 168 ? 10.845 7.243 2.870 1.00 92.75 168 HIS A N 1
ATOM 1246 C CA . HIS A 1 168 ? 12.199 7.065 2.344 1.00 92.75 168 HIS A CA 1
ATOM 1247 C C . HIS A 1 168 ? 13.113 6.278 3.297 1.00 92.75 168 HIS A C 1
ATOM 1249 O O . HIS A 1 168 ? 13.775 5.326 2.876 1.00 92.75 168 HIS A O 1
ATOM 1255 N N . GLU A 1 169 ? 13.137 6.624 4.586 1.00 91.44 169 GLU A N 1
ATOM 1256 C CA . GLU A 1 169 ? 13.935 5.902 5.585 1.00 91.44 169 GLU A CA 1
ATOM 1257 C C . GLU A 1 169 ? 13.436 4.465 5.757 1.00 91.44 169 GLU A C 1
ATOM 1259 O O . GLU A 1 169 ? 14.232 3.522 5.781 1.00 91.44 169 GLU A O 1
ATOM 1264 N N . MET A 1 170 ? 12.112 4.292 5.829 1.00 92.56 170 MET A N 1
ATOM 1265 C CA . MET A 1 170 ? 11.476 2.990 6.003 1.00 92.56 170 MET A CA 1
ATOM 1266 C C . MET A 1 170 ? 11.824 2.042 4.851 1.00 92.56 170 MET A C 1
ATOM 1268 O O . MET A 1 170 ? 12.337 0.945 5.086 1.00 92.56 170 MET A O 1
ATOM 1272 N N . LEU A 1 171 ? 11.613 2.474 3.601 1.00 93.00 171 LEU A N 1
ATOM 1273 C CA . LEU A 1 171 ? 11.964 1.667 2.431 1.00 93.00 171 LEU A CA 1
ATOM 1274 C C . LEU A 1 171 ? 13.479 1.493 2.289 1.00 93.00 171 LEU A C 1
ATOM 1276 O O . LEU A 1 171 ? 13.934 0.473 1.778 1.00 93.00 171 LEU A O 1
ATOM 1280 N N . GLY A 1 172 ? 14.279 2.441 2.781 1.00 90.00 172 GLY A N 1
ATOM 1281 C CA . GLY A 1 172 ? 15.732 2.308 2.823 1.00 90.00 172 GLY A CA 1
ATOM 1282 C C . GLY A 1 172 ? 16.191 1.151 3.699 1.00 90.00 172 GLY A C 1
ATOM 1283 O O . GLY A 1 172 ? 17.010 0.346 3.260 1.00 90.00 172 GLY A O 1
ATOM 1284 N N . ARG A 1 173 ? 15.614 1.017 4.895 1.00 88.56 173 ARG A N 1
ATOM 1285 C CA . ARG A 1 173 ? 15.878 -0.118 5.792 1.00 88.56 173 ARG A CA 1
ATOM 1286 C C . ARG A 1 173 ? 15.342 -1.426 5.221 1.00 88.56 173 ARG A C 1
ATOM 1288 O O . ARG A 1 173 ? 16.037 -2.437 5.260 1.00 88.56 173 ARG A O 1
ATOM 1295 N N . LEU A 1 174 ? 14.149 -1.402 4.625 1.00 88.75 174 LEU A N 1
ATOM 1296 C CA . LEU A 1 174 ? 13.560 -2.580 3.985 1.00 88.75 174 LEU A CA 1
ATOM 1297 C C . LEU A 1 174 ? 14.459 -3.126 2.863 1.00 88.75 174 LEU A C 1
ATOM 1299 O O . LEU A 1 174 ? 14.700 -4.328 2.784 1.00 88.75 174 LEU A O 1
ATOM 1303 N N . ALA A 1 175 ? 15.020 -2.230 2.045 1.00 86.44 175 ALA A N 1
ATOM 1304 C CA . ALA A 1 175 ? 15.947 -2.576 0.972 1.00 86.44 175 ALA A CA 1
ATOM 1305 C C . ALA A 1 175 ? 17.276 -3.170 1.472 1.00 86.44 175 ALA A C 1
ATOM 1307 O O . ALA A 1 175 ? 17.901 -3.928 0.740 1.00 86.44 175 ALA A O 1
ATOM 1308 N N . GLN A 1 176 ? 17.723 -2.835 2.688 1.00 84.75 176 GLN A N 1
ATOM 1309 C CA . GLN A 1 176 ? 18.946 -3.401 3.278 1.00 84.75 176 GLN A CA 1
ATOM 1310 C C . GLN A 1 176 ? 18.746 -4.833 3.783 1.00 84.75 176 GLN A C 1
ATOM 1312 O O . GLN A 1 176 ? 19.687 -5.621 3.782 1.00 84.75 176 GLN A O 1
ATOM 1317 N N . ILE A 1 177 ? 17.527 -5.168 4.210 1.00 80.38 177 ILE A N 1
ATOM 1318 C CA . ILE A 1 177 ? 17.175 -6.510 4.697 1.00 80.38 177 ILE A CA 1
ATOM 1319 C C . ILE A 1 177 ? 16.932 -7.465 3.518 1.00 80.38 177 ILE A C 1
ATOM 1321 O O . ILE A 1 177 ? 17.121 -8.675 3.636 1.00 80.38 177 ILE A O 1
ATOM 1325 N N . LEU A 1 178 ? 16.538 -6.929 2.361 1.00 75.38 178 LEU A N 1
ATOM 1326 C CA . LEU A 1 178 ? 16.429 -7.690 1.123 1.00 75.38 178 LEU A CA 1
ATOM 1327 C C . LEU A 1 178 ? 17.831 -7.925 0.528 1.00 75.38 178 LEU A C 1
ATOM 1329 O O . LEU A 1 178 ? 18.495 -6.966 0.137 1.00 75.38 178 LEU A O 1
ATOM 1333 N N . PRO A 1 179 ? 18.306 -9.178 0.401 1.00 60.31 179 PRO A N 1
ATOM 1334 C CA . PRO A 1 179 ? 1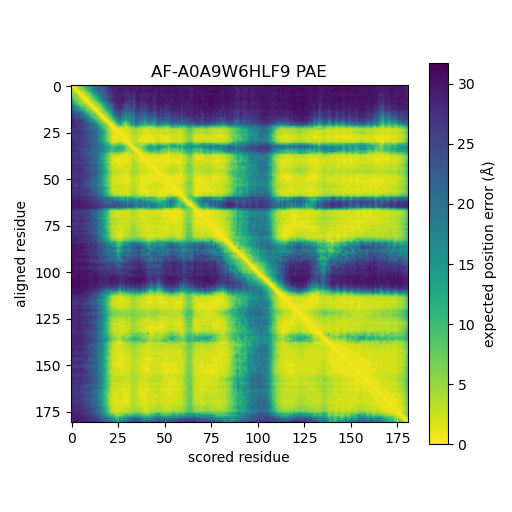9.628 -9.439 -0.153 1.00 60.31 179 PRO A CA 1
ATOM 1335 C C . PRO A 1 179 ? 19.725 -8.957 -1.606 1.00 60.31 179 PRO A C 1
ATOM 1337 O O . PRO A 1 179 ? 18.859 -9.250 -2.447 1.00 60.31 179 PRO A O 1
ATOM 1340 N N . LYS A 1 180 ? 20.813 -8.242 -1.912 1.00 57.59 180 LYS A N 1
ATOM 1341 C CA . LYS A 1 180 ? 21.233 -7.958 -3.287 1.00 57.59 180 LYS A CA 1
ATOM 1342 C C . LYS A 1 180 ? 21.643 -9.293 -3.914 1.00 57.59 180 LYS A C 1
ATOM 1344 O O . LYS A 1 180 ? 22.686 -9.832 -3.574 1.00 57.59 180 LYS A O 1
ATOM 1349 N N . THR A 1 181 ? 20.763 -9.862 -4.726 1.00 50.81 181 THR A N 1
ATOM 1350 C CA . THR A 1 181 ? 21.088 -10.958 -5.655 1.00 50.81 181 THR A CA 1
ATOM 1351 C C . THR A 1 181 ? 21.703 -10.368 -6.897 1.00 50.81 181 THR A C 1
ATOM 1353 O O . THR A 1 181 ? 21.028 -9.445 -7.420 1.00 50.81 181 THR A O 1
#

Foldseek 3Di:
DDDDDDDDDDDPPPDPPPPPPFQDQFQWTWDDPPPPATFIWRADPVAWTWTQALQFIWTDHPPDDIDTDGLLFFQDKAKPFDAAPDPCQVVCQVCVVVVCVVPPPDDDPPDQDWIWIWTQTPVRDIDIGTHGHPGPNTTHPVSNVLVRVLRVCVSVDSVSSVCSNVRNVVSVVVVVVDDDD